Protein AF-A5UUM8-F1 (afdb_monomer_lite)

Secondary structure (DSSP, 8-state):
--------PPPPP-----PPPPPPPPPPPPPPP--PPP---TTHHHHHHHHHHHHHHHHHHHHHHHHHHHHHHHHHHHHHTT-S--PPPP-GGGGGGGHHHHHHHHHHHHH----TTS-HHHHHHHHHHHHHHHHHHHHHHHHHHHSHHHHTSHHHHHHHHHSS-HHHHHHHHHHHHHHHHHHHHHHHH-

Foldseek 3Di:
DDDDDDDDDDDDDDDDDDDDDDDDDDDDDDDDPPPDDPPPPPVLQVLLVVLLVVLVVLLLLLLLQLQLLVQVVVQVVCVVVVHPDHDDRDDDPVSVVSVVVSVVLVVVLVPLDQPPVDDPVSNVVSVVVNCVSLVSSLNSSLSSLPDPVLCPDPVSVVCVVPPVHSSSSSVCSSPSSVCSNVSSVVSNVD

pLDDT: mean 76.12, std 13.18, range [40.53, 95.25]

Structure (mmCIF, N/CA/C/O backbone):
data_AF-A5UUM8-F1
#
_entry.id   AF-A5UUM8-F1
#
loop_
_atom_site.group_PDB
_atom_site.id
_atom_site.type_symbol
_atom_site.label_atom_id
_atom_site.label_alt_id
_atom_site.label_comp_id
_atom_site.label_asym_id
_atom_site.label_entity_id
_atom_site.label_seq_id
_atom_site.pdbx_PDB_ins_code
_atom_site.Cartn_x
_atom_site.Cartn_y
_atom_site.Cartn_z
_atom_site.occupancy
_atom_site.B_iso_or_equiv
_atom_site.auth_seq_id
_atom_site.auth_comp_id
_atom_site.auth_asym_id
_atom_site.auth_atom_id
_atom_site.pdbx_PDB_model_num
ATOM 1 N N . MET A 1 1 ? 15.082 24.965 113.127 1.00 40.53 1 MET A N 1
ATOM 2 C CA . MET A 1 1 ? 15.382 25.008 111.679 1.00 40.53 1 MET A CA 1
ATOM 3 C C . MET A 1 1 ? 14.219 24.383 110.930 1.00 40.53 1 MET A C 1
ATOM 5 O O . MET A 1 1 ? 13.704 23.367 111.373 1.00 40.53 1 MET A O 1
ATOM 9 N N . ALA A 1 2 ? 13.748 25.069 109.892 1.00 43.56 2 ALA A N 1
ATOM 10 C CA . ALA A 1 2 ? 12.505 24.805 109.174 1.00 43.56 2 ALA A CA 1
ATOM 11 C C . ALA A 1 2 ? 12.516 23.491 108.384 1.00 43.56 2 ALA A C 1
ATOM 13 O O . ALA A 1 2 ? 13.532 23.210 107.766 1.00 43.56 2 ALA A O 1
ATOM 14 N N . VAL A 1 3 ? 11.360 22.821 108.259 1.00 44.94 3 VAL A N 1
ATOM 15 C CA . VAL A 1 3 ? 10.896 22.287 106.964 1.00 44.94 3 VAL A CA 1
ATOM 16 C C . VAL A 1 3 ? 9.367 22.351 106.893 1.00 44.94 3 VAL A C 1
ATOM 18 O O . VAL A 1 3 ? 8.644 21.731 107.664 1.00 44.94 3 VAL A O 1
ATOM 21 N N . ARG A 1 4 ? 8.905 23.134 105.921 1.00 49.00 4 ARG A N 1
ATOM 22 C CA . ARG A 1 4 ? 7.538 23.279 105.420 1.00 49.00 4 ARG A CA 1
ATOM 23 C C . ARG A 1 4 ? 7.297 22.150 104.408 1.00 49.00 4 ARG A C 1
ATOM 25 O O . ARG A 1 4 ? 8.060 22.062 103.448 1.00 49.00 4 ARG A O 1
ATOM 32 N N . SER A 1 5 ? 6.262 21.325 104.564 1.00 54.91 5 SER A N 1
ATOM 33 C CA . SER A 1 5 ? 5.820 20.393 103.513 1.00 54.91 5 SER A CA 1
ATOM 34 C C . SER A 1 5 ? 4.383 20.693 103.074 1.00 54.91 5 SER A C 1
ATOM 36 O O . SER A 1 5 ? 3.537 21.133 103.845 1.00 54.91 5 SER A O 1
ATOM 38 N N . LYS A 1 6 ? 4.199 20.594 101.757 1.00 52.28 6 LYS A N 1
ATOM 39 C CA . LYS A 1 6 ? 3.184 21.224 100.905 1.00 52.28 6 LYS A CA 1
ATOM 40 C C . LYS A 1 6 ? 1.773 20.651 101.083 1.00 52.28 6 LYS A C 1
ATOM 42 O O . LYS A 1 6 ? 1.609 19.460 101.322 1.00 52.28 6 LYS A O 1
ATOM 47 N N . SER A 1 7 ? 0.767 21.496 100.834 1.00 48.41 7 SER A N 1
ATOM 48 C CA . SER A 1 7 ? -0.627 21.082 100.654 1.00 48.41 7 SER A CA 1
ATOM 49 C C . SER A 1 7 ? -0.779 20.227 99.394 1.00 48.41 7 SER A C 1
ATOM 51 O O . SER A 1 7 ? -0.313 20.608 98.317 1.00 48.41 7 SER A O 1
ATOM 53 N N . LEU A 1 8 ? -1.471 19.099 99.521 1.00 56.91 8 LEU A N 1
ATOM 54 C CA . LEU A 1 8 ? -1.913 18.275 98.400 1.00 56.91 8 LEU A CA 1
ATOM 55 C C . LEU A 1 8 ? -3.047 19.004 97.667 1.00 56.91 8 LEU A C 1
ATOM 57 O O . LEU A 1 8 ? -4.103 19.261 98.241 1.00 56.91 8 LEU A O 1
ATOM 61 N N . GLY A 1 9 ? -2.794 19.383 96.414 1.00 50.50 9 GLY A N 1
ATOM 62 C CA . GLY A 1 9 ? -3.811 19.912 95.507 1.00 50.50 9 GLY A CA 1
ATOM 63 C C . GLY A 1 9 ? -4.834 18.841 95.097 1.00 50.50 9 GLY A C 1
ATOM 64 O O . GLY A 1 9 ? -4.588 17.646 95.288 1.00 50.50 9 GLY A O 1
ATOM 65 N N . PRO A 1 10 ? -5.986 19.249 94.540 1.00 57.97 10 PRO A N 1
ATOM 66 C CA . PRO A 1 10 ? -7.080 18.342 94.223 1.00 57.97 10 PRO A CA 1
ATOM 67 C C . PRO A 1 10 ? -6.749 17.398 93.058 1.00 57.97 10 PRO A C 1
ATOM 69 O O . PRO A 1 10 ? -6.062 17.746 92.098 1.00 57.97 10 PRO A O 1
ATOM 72 N N . THR A 1 11 ? -7.267 16.179 93.178 1.00 59.09 11 THR A N 1
ATOM 73 C CA . THR A 1 11 ? -7.130 15.041 92.265 1.00 59.09 11 THR A CA 1
ATOM 74 C C . THR A 1 11 ? -7.690 15.356 90.866 1.00 59.09 11 THR A C 1
ATOM 76 O O . THR A 1 11 ? -8.770 15.942 90.774 1.00 59.09 11 THR A O 1
ATOM 79 N N . PRO A 1 12 ? -7.034 14.951 89.761 1.00 56.34 12 PRO A N 1
ATOM 80 C CA . PRO A 1 12 ? -7.559 15.200 88.420 1.00 56.34 12 PRO A CA 1
ATOM 81 C C . PRO A 1 12 ? -8.797 14.338 88.121 1.00 56.34 12 PRO A C 1
ATOM 83 O O . PRO A 1 12 ? -8.792 13.118 88.300 1.00 56.34 12 PRO A O 1
ATOM 86 N N . GLN A 1 13 ? -9.857 14.991 87.632 1.00 54.00 13 GLN A N 1
ATOM 87 C CA . GLN A 1 13 ? -11.081 14.362 87.131 1.00 54.00 13 GLN A CA 1
ATOM 88 C C . GLN A 1 13 ? -10.772 13.407 85.970 1.00 54.00 13 GLN A C 1
ATOM 90 O O . GLN A 1 13 ? -10.194 13.776 84.949 1.00 54.00 13 GLN A O 1
ATOM 95 N N . ARG A 1 14 ? -11.203 12.157 86.134 1.00 50.12 14 ARG A N 1
ATOM 96 C CA . ARG A 1 14 ? -11.124 11.085 85.141 1.00 50.12 14 ARG A CA 1
ATOM 97 C C . ARG A 1 14 ? -12.082 11.413 83.989 1.00 50.12 14 ARG A C 1
ATOM 99 O O . ARG A 1 14 ? -13.294 11.396 84.186 1.00 50.12 14 ARG A O 1
ATOM 106 N N . SER A 1 15 ? -11.556 11.716 82.802 1.00 53.41 15 SER A N 1
ATOM 107 C CA . SER A 1 15 ? -12.382 11.952 81.616 1.00 53.41 15 SER A CA 1
ATOM 108 C C . SER A 1 15 ? -13.134 10.673 81.234 1.00 53.41 15 SER A C 1
ATOM 110 O O . SER A 1 15 ? -12.558 9.604 81.009 1.00 53.41 15 SER A O 1
ATOM 112 N N . THR A 1 16 ? -14.459 10.760 81.203 1.00 57.53 16 THR A N 1
ATOM 113 C CA . THR A 1 16 ? -15.339 9.701 80.718 1.00 57.53 16 THR A CA 1
ATOM 114 C C . THR A 1 16 ? -15.134 9.551 79.214 1.00 57.53 16 THR A C 1
ATOM 116 O O . THR A 1 16 ? -15.489 10.410 78.411 1.00 57.53 16 THR A O 1
ATOM 119 N N . ARG A 1 17 ? -14.506 8.439 78.825 1.00 55.94 17 ARG A N 1
ATOM 120 C CA . ARG A 1 17 ? -14.253 8.050 77.435 1.00 55.94 17 ARG A CA 1
ATOM 121 C C . ARG A 1 17 ? -15.595 7.880 76.710 1.00 55.94 17 ARG A C 1
ATOM 123 O O . ARG A 1 17 ? -16.288 6.883 76.901 1.00 55.94 17 ARG A O 1
ATOM 130 N N . GLN A 1 18 ? -15.963 8.870 75.901 1.00 59.31 18 GLN A N 1
ATOM 131 C CA . GLN A 1 18 ? -17.170 8.875 75.075 1.00 59.31 18 GLN A CA 1
ATOM 132 C C . GLN A 1 18 ? -17.119 7.688 74.094 1.00 59.31 18 GLN A C 1
ATOM 134 O O . GLN A 1 18 ? -16.220 7.581 73.256 1.00 59.31 18 GLN A O 1
ATOM 139 N N . ARG A 1 19 ? -18.049 6.740 74.242 1.00 58.94 19 ARG A N 1
ATOM 140 C CA . ARG A 1 19 ? -18.141 5.528 73.417 1.00 58.94 19 ARG A CA 1
ATOM 141 C C . ARG A 1 19 ? -18.702 5.925 72.045 1.00 58.94 19 ARG A C 1
ATOM 143 O O . ARG A 1 19 ? -19.819 6.427 71.973 1.00 58.94 19 ARG A O 1
ATOM 150 N N . LYS A 1 20 ? -17.926 5.741 70.968 1.00 60.47 20 LYS A N 1
ATOM 151 C CA . LYS A 1 20 ? -18.390 5.989 69.588 1.00 60.47 20 LYS A CA 1
ATOM 152 C C . LYS A 1 20 ? -19.648 5.149 69.292 1.00 60.47 20 LYS A C 1
ATOM 154 O O . LYS A 1 20 ? -19.658 3.971 69.658 1.00 60.47 20 LYS A O 1
ATOM 159 N N . PRO A 1 21 ? -20.677 5.710 68.631 1.00 63.47 21 PRO A N 1
ATOM 160 C CA . PRO A 1 21 ? -21.858 4.953 68.230 1.00 63.47 21 PRO A CA 1
ATOM 161 C C . PRO A 1 21 ? -21.500 3.883 67.189 1.00 63.47 21 PRO A C 1
ATOM 163 O O . PRO A 1 21 ? -20.652 4.098 66.321 1.00 63.47 21 PRO A O 1
ATOM 166 N N . ALA A 1 22 ? -22.132 2.714 67.310 1.00 68.69 22 ALA A N 1
ATOM 167 C CA . ALA A 1 22 ? -21.932 1.581 66.415 1.00 68.69 22 ALA A CA 1
ATOM 168 C C . ALA A 1 22 ? -22.475 1.889 65.009 1.00 68.69 22 ALA A C 1
ATOM 170 O O . ALA A 1 22 ? -23.582 2.405 64.858 1.00 68.69 22 ALA A O 1
ATOM 171 N N . VAL A 1 23 ? -21.687 1.562 63.983 1.00 73.06 23 VAL A N 1
ATOM 172 C CA . VAL A 1 23 ? -22.069 1.704 62.571 1.00 73.06 23 VAL A CA 1
ATOM 173 C C . VAL A 1 23 ? -23.123 0.637 62.233 1.00 73.06 23 VAL A C 1
ATOM 175 O O . VAL A 1 23 ? -22.905 -0.530 62.564 1.00 73.06 23 VAL A O 1
ATOM 178 N N . PRO A 1 24 ? -24.253 0.988 61.589 1.00 73.31 24 PRO A N 1
ATOM 179 C CA . PRO A 1 24 ? -25.275 0.013 61.224 1.00 73.31 24 PRO A CA 1
ATOM 180 C C . PRO A 1 24 ? -24.765 -0.984 60.163 1.00 73.31 24 PRO A C 1
ATOM 182 O O . PRO A 1 24 ? -23.929 -0.622 59.328 1.00 73.31 24 PRO A O 1
ATOM 185 N N . PRO A 1 25 ? -25.266 -2.233 60.160 1.00 73.19 25 PRO A N 1
ATOM 186 C CA . PRO A 1 25 ? -24.849 -3.252 59.201 1.00 73.19 25 PRO A CA 1
ATOM 187 C C . PRO A 1 25 ? -25.227 -2.849 57.767 1.00 73.19 25 PRO A C 1
ATOM 189 O O . PRO A 1 25 ? -26.375 -2.500 57.483 1.00 73.19 25 PRO A O 1
ATOM 192 N N . ARG A 1 26 ? -24.249 -2.899 56.848 1.00 69.19 26 ARG A N 1
ATOM 193 C CA . ARG A 1 26 ? -24.472 -2.687 55.409 1.00 69.19 26 ARG A CA 1
ATOM 194 C C . ARG A 1 26 ? -25.393 -3.789 54.884 1.00 69.19 26 ARG A C 1
ATOM 196 O O . ARG A 1 26 ? -25.073 -4.968 55.009 1.00 69.19 26 ARG A O 1
ATOM 203 N N . ARG A 1 27 ? -26.530 -3.404 54.299 1.00 70.81 27 ARG A N 1
ATOM 204 C CA . ARG A 1 27 ? -27.426 -4.340 53.606 1.00 70.81 27 ARG A CA 1
ATOM 205 C C . ARG A 1 27 ? -26.679 -4.991 52.428 1.00 70.81 27 ARG A C 1
ATOM 207 O O . ARG A 1 27 ? -25.884 -4.296 51.790 1.00 70.81 27 ARG A O 1
ATOM 214 N N . PRO A 1 28 ? -26.920 -6.280 52.125 1.00 71.62 28 PRO A N 1
ATOM 215 C CA . PRO A 1 28 ? -26.373 -6.917 50.932 1.00 71.62 28 PRO A CA 1
ATOM 216 C C . PRO A 1 28 ? -26.806 -6.142 49.686 1.00 71.62 28 PRO A C 1
ATOM 218 O O . PRO A 1 28 ? -27.988 -5.830 49.531 1.00 71.62 28 PRO A O 1
ATOM 221 N N . PHE A 1 29 ? -25.847 -5.802 48.826 1.00 65.12 29 PHE A N 1
ATOM 222 C CA . PHE A 1 29 ? -26.128 -5.221 47.518 1.00 65.12 29 PHE A CA 1
ATOM 223 C C . PHE A 1 29 ? -27.016 -6.192 46.734 1.00 65.12 29 PHE A C 1
ATOM 225 O O . PHE A 1 29 ? -26.662 -7.359 46.573 1.00 65.12 29 PHE A O 1
ATOM 232 N N . ALA A 1 30 ? -28.174 -5.720 46.271 1.00 74.38 30 ALA A N 1
ATOM 233 C CA . ALA A 1 30 ? -28.974 -6.473 45.316 1.00 74.38 30 ALA A CA 1
ATOM 234 C C . ALA A 1 30 ? -28.143 -6.685 44.032 1.00 74.38 30 ALA A C 1
ATOM 236 O O . ALA A 1 30 ? -27.464 -5.743 43.609 1.00 74.38 30 ALA A O 1
ATOM 237 N N . PRO A 1 31 ? -28.162 -7.882 43.415 1.00 72.56 31 PRO A N 1
ATOM 238 C CA . PRO A 1 31 ? -27.522 -8.097 42.123 1.00 72.56 31 PRO A CA 1
ATOM 239 C C . PRO A 1 31 ? -28.106 -7.119 41.104 1.00 72.56 31 PRO A C 1
ATOM 241 O O . PRO A 1 31 ? -29.327 -7.003 40.990 1.00 72.56 31 PRO A O 1
ATOM 244 N N . TYR A 1 32 ? -27.248 -6.396 40.384 1.00 70.00 32 TYR A N 1
ATOM 245 C CA . TYR A 1 32 ? -27.706 -5.565 39.275 1.00 70.00 32 TYR A CA 1
ATOM 246 C C . TYR A 1 32 ? -28.419 -6.453 38.243 1.00 70.00 32 TYR A C 1
ATOM 248 O O . TYR A 1 32 ? -27.938 -7.560 37.979 1.00 70.00 32 TYR A O 1
ATOM 256 N N . PRO A 1 33 ? -29.546 -6.005 37.662 1.00 71.19 33 PRO A N 1
ATOM 257 C CA . PRO A 1 33 ? -30.172 -6.731 36.568 1.00 71.19 33 PRO A CA 1
ATOM 258 C C . PRO A 1 33 ? -29.155 -6.879 35.435 1.00 71.19 33 PRO A C 1
ATOM 260 O O . PRO A 1 33 ? -28.518 -5.904 35.033 1.00 71.19 33 PRO A O 1
ATOM 263 N N . ILE A 1 34 ? -28.981 -8.109 34.953 1.00 69.88 34 ILE A N 1
ATOM 264 C CA . ILE A 1 34 ? -28.191 -8.398 33.759 1.00 69.88 34 ILE A CA 1
ATOM 265 C C . ILE A 1 34 ? -28.936 -7.729 32.605 1.00 69.88 34 ILE A C 1
ATOM 267 O O . ILE A 1 34 ? -29.977 -8.211 32.167 1.00 69.88 34 ILE A O 1
ATOM 271 N N . VAL A 1 35 ? -28.453 -6.566 32.175 1.00 69.56 35 VAL A N 1
ATOM 272 C CA . VAL A 1 35 ? -28.938 -5.922 30.958 1.00 69.56 35 VAL A CA 1
ATOM 273 C C . VAL A 1 35 ? -28.350 -6.726 29.808 1.00 69.56 35 VAL A C 1
ATOM 275 O O . VAL A 1 35 ? -27.157 -6.620 29.525 1.00 69.56 35 VAL A O 1
ATOM 278 N N . GLU A 1 36 ? -29.164 -7.582 29.193 1.00 61.06 36 GLU A N 1
ATOM 279 C CA . GLU A 1 36 ? -28.800 -8.214 27.927 1.00 61.06 36 GLU A CA 1
ATOM 280 C C . GLU A 1 36 ? -28.458 -7.102 26.923 1.00 61.06 36 GLU A C 1
ATOM 282 O O . GLU A 1 36 ? -29.231 -6.145 26.784 1.00 61.06 36 GLU A O 1
ATOM 287 N N . PRO A 1 37 ? -27.287 -7.157 26.261 1.00 63.75 37 PRO A N 1
ATOM 288 C CA . PRO A 1 37 ? -26.956 -6.169 25.251 1.00 63.75 37 PRO A CA 1
ATOM 289 C C . PRO A 1 37 ? -28.041 -6.195 24.165 1.00 63.75 37 PRO A C 1
ATOM 291 O O . PRO A 1 37 ? -28.495 -7.280 23.789 1.00 63.75 37 PRO A O 1
ATOM 294 N N . PRO A 1 38 ? -28.485 -5.026 23.665 1.00 61.56 38 PRO A N 1
ATOM 295 C CA . PRO A 1 38 ? -29.517 -4.973 22.640 1.00 61.56 38 PRO A CA 1
ATOM 296 C C . PRO A 1 38 ? -29.085 -5.837 21.454 1.00 61.56 38 PRO A C 1
ATOM 298 O O . PRO A 1 38 ? -27.960 -5.695 20.969 1.00 61.56 38 PRO A O 1
ATOM 301 N N . ALA A 1 39 ? -29.970 -6.738 21.016 1.00 58.78 39 ALA A N 1
ATOM 302 C CA . ALA A 1 39 ? -29.752 -7.586 19.851 1.00 58.78 39 ALA A CA 1
ATOM 303 C C . ALA A 1 39 ? -29.314 -6.703 18.672 1.00 58.78 39 ALA A C 1
ATOM 305 O O . ALA A 1 39 ? -30.085 -5.877 18.176 1.00 58.78 39 ALA A O 1
ATOM 306 N N . ARG A 1 40 ? -28.037 -6.822 18.289 1.00 58.88 40 ARG A N 1
ATOM 307 C CA . ARG A 1 40 ? -27.406 -5.983 17.269 1.00 58.88 40 ARG A CA 1
ATOM 308 C C . ARG A 1 40 ? -28.133 -6.207 15.944 1.00 58.88 40 ARG A C 1
ATOM 310 O O . ARG A 1 40 ? -28.294 -7.335 15.487 1.00 58.88 40 ARG A O 1
ATOM 317 N N . SER A 1 41 ? -28.619 -5.119 15.351 1.00 54.56 41 SER A N 1
ATOM 318 C CA . SER A 1 41 ? -29.351 -5.115 14.083 1.00 54.56 41 SER A CA 1
ATOM 319 C C . SER A 1 41 ? -28.568 -5.859 12.994 1.00 54.56 41 SER A C 1
ATOM 321 O O . SER A 1 41 ? -27.416 -5.513 12.733 1.00 54.56 41 SER A O 1
ATOM 323 N N . GLY A 1 42 ? -29.200 -6.833 12.329 1.00 61.28 42 GLY A N 1
ATOM 324 C CA . GLY A 1 42 ? -28.599 -7.777 11.365 1.00 61.28 42 GLY A CA 1
ATOM 325 C C . GLY A 1 42 ? -28.028 -7.198 10.057 1.00 61.28 42 GLY A C 1
ATOM 326 O O . GLY A 1 42 ? -27.913 -7.919 9.072 1.00 61.28 42 GLY A O 1
ATOM 327 N N . ILE A 1 43 ? -27.675 -5.912 10.029 1.00 64.69 43 ILE A N 1
ATOM 328 C CA . ILE A 1 43 ? -27.041 -5.218 8.896 1.00 64.69 43 ILE A CA 1
ATOM 329 C C . ILE A 1 43 ? -25.502 -5.276 8.995 1.00 64.69 43 ILE A C 1
ATOM 331 O O . ILE A 1 43 ? -24.821 -5.127 7.981 1.00 64.69 43 ILE A O 1
ATOM 335 N N . GLY A 1 44 ? -24.945 -5.554 10.183 1.00 79.44 44 GLY A N 1
ATOM 336 C CA 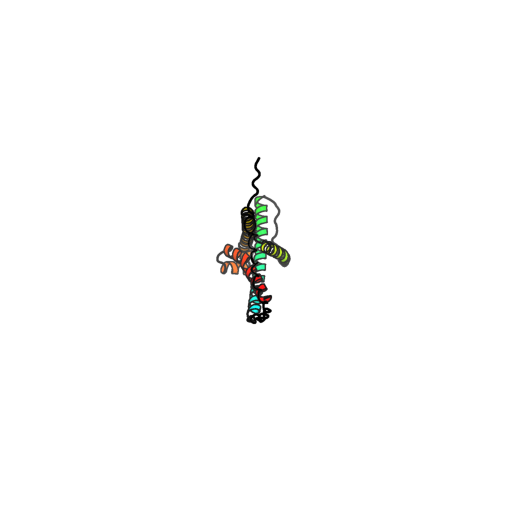. GLY A 1 44 ? -23.493 -5.593 10.412 1.00 79.44 44 GLY A CA 1
ATOM 337 C C . GLY A 1 44 ? -22.766 -6.614 9.534 1.00 79.44 44 GLY A C 1
ATOM 338 O O . GLY A 1 44 ? -21.853 -6.249 8.801 1.00 79.44 44 GLY A O 1
ATOM 339 N N . ALA A 1 45 ? -23.231 -7.867 9.514 1.00 84.44 45 ALA A N 1
ATOM 340 C CA . ALA A 1 45 ? -22.556 -8.928 8.766 1.00 84.44 45 ALA A CA 1
ATOM 341 C C . ALA A 1 45 ? -22.577 -8.732 7.231 1.00 84.44 45 ALA A C 1
ATOM 343 O O . ALA A 1 45 ? -21.519 -8.861 6.612 1.00 84.44 45 ALA A O 1
ATOM 344 N N . PRO A 1 46 ? -23.706 -8.365 6.582 1.00 90.25 46 PRO A N 1
ATOM 345 C CA . PRO A 1 46 ? -23.706 -8.040 5.153 1.00 90.25 46 PRO A CA 1
ATOM 346 C C . PRO A 1 46 ? -22.798 -6.856 4.801 1.00 90.25 46 PRO A C 1
ATOM 348 O O . PRO A 1 46 ? -22.065 -6.920 3.814 1.00 90.25 46 PRO A O 1
ATOM 351 N N . ALA A 1 47 ? -22.815 -5.790 5.609 1.00 89.81 47 ALA A N 1
ATOM 352 C CA . ALA A 1 47 ? -21.941 -4.638 5.404 1.00 89.81 47 ALA A CA 1
ATOM 353 C C . ALA A 1 47 ? -20.464 -5.026 5.568 1.00 89.81 47 ALA A C 1
ATOM 355 O O . ALA A 1 47 ? -19.644 -4.681 4.718 1.00 89.81 47 ALA A O 1
ATOM 356 N N . GLY A 1 48 ? -20.135 -5.805 6.602 1.00 91.25 48 GLY A N 1
ATOM 357 C CA . GLY A 1 48 ? -18.777 -6.274 6.852 1.00 91.25 48 GLY A CA 1
ATOM 358 C C . GLY A 1 48 ? -18.240 -7.166 5.735 1.00 91.25 48 GLY A C 1
ATOM 359 O O . GLY A 1 48 ? -17.114 -6.971 5.273 1.00 91.25 48 GLY A O 1
ATOM 360 N N . LEU A 1 49 ? -19.074 -8.071 5.213 1.00 92.94 49 LEU A N 1
ATOM 361 C CA . LEU A 1 49 ? -18.726 -8.897 4.058 1.00 92.94 49 LEU A CA 1
ATOM 362 C C . LEU A 1 49 ? -18.438 -8.039 2.820 1.00 92.94 49 LEU A C 1
ATOM 364 O O . LEU A 1 49 ? -17.432 -8.259 2.151 1.00 92.94 49 LEU A O 1
ATOM 368 N N . MET A 1 50 ? -19.281 -7.043 2.533 1.00 93.38 50 MET A N 1
ATOM 369 C CA . MET A 1 50 ? -19.058 -6.130 1.407 1.00 93.38 50 MET A CA 1
ATOM 370 C C . MET A 1 50 ? -17.757 -5.347 1.571 1.00 93.38 50 MET A C 1
ATOM 372 O O . MET A 1 50 ? -16.974 -5.261 0.629 1.00 93.38 50 MET A O 1
ATOM 376 N N . MET A 1 51 ? -17.475 -4.833 2.769 1.00 94.50 51 MET A N 1
ATOM 377 C CA . MET A 1 51 ? -16.223 -4.125 3.035 1.00 94.50 51 MET A CA 1
ATOM 378 C C . MET A 1 51 ? -14.999 -5.013 2.776 1.00 94.50 51 MET A C 1
ATOM 380 O O . MET A 1 51 ? -14.074 -4.568 2.105 1.00 94.50 51 MET A O 1
ATOM 384 N N . ILE A 1 52 ? -15.007 -6.280 3.200 1.00 92.00 52 ILE A N 1
ATOM 385 C CA . ILE A 1 52 ? -13.914 -7.220 2.893 1.00 92.00 52 ILE A CA 1
ATOM 386 C C . ILE A 1 52 ? -13.833 -7.519 1.389 1.00 92.00 52 ILE A C 1
ATOM 388 O O . ILE A 1 52 ? -12.736 -7.521 0.828 1.00 92.00 52 ILE A O 1
ATOM 392 N N . LEU A 1 53 ? -14.974 -7.736 0.726 1.00 93.31 53 LEU A N 1
ATOM 393 C CA . LEU A 1 53 ? -15.038 -8.033 -0.709 1.00 93.31 53 LEU A CA 1
ATOM 394 C C . LEU A 1 53 ? -14.488 -6.898 -1.580 1.00 93.31 53 LEU A C 1
ATOM 396 O O . LEU A 1 53 ? -13.898 -7.182 -2.617 1.00 93.31 53 LEU A O 1
ATOM 400 N N . PHE A 1 54 ? -14.644 -5.636 -1.171 1.00 91.62 54 PHE A N 1
ATOM 401 C CA . PHE A 1 54 ? -14.028 -4.493 -1.855 1.00 91.62 54 PHE A CA 1
ATOM 402 C C . PHE A 1 54 ? -12.604 -4.205 -1.364 1.00 91.62 54 PHE A C 1
ATOM 404 O O . PHE A 1 54 ? -11.741 -3.831 -2.158 1.00 91.62 54 PHE A O 1
ATOM 411 N N . GLY A 1 55 ? -12.337 -4.404 -0.074 1.00 90.25 55 GLY A N 1
ATOM 412 C CA . GLY A 1 55 ? -11.042 -4.140 0.543 1.00 90.25 55 GLY A CA 1
ATOM 413 C C . GLY A 1 55 ? -9.940 -5.064 0.030 1.00 90.25 55 GLY A C 1
ATOM 414 O O . GLY A 1 55 ? -8.879 -4.580 -0.344 1.00 90.25 55 GLY A O 1
ATOM 415 N N . LEU A 1 56 ? -10.187 -6.375 -0.062 1.00 88.19 56 LEU A N 1
ATOM 416 C CA . LEU A 1 56 ? -9.167 -7.345 -0.485 1.00 88.19 56 LEU A CA 1
ATOM 417 C C . LEU A 1 56 ? -8.651 -7.119 -1.921 1.00 88.19 56 LEU A C 1
ATOM 419 O O . LEU A 1 56 ? -7.432 -7.099 -2.101 1.00 88.19 56 LEU A O 1
ATOM 423 N N . PRO A 1 57 ? -9.503 -6.912 -2.947 1.00 87.50 57 PRO A N 1
ATOM 424 C CA . PRO A 1 57 ? -9.025 -6.593 -4.291 1.00 87.50 57 PRO A CA 1
ATOM 425 C C . PRO A 1 57 ? -8.239 -5.283 -4.349 1.00 87.50 57 PRO A C 1
ATOM 427 O O . PRO A 1 57 ? -7.211 -5.227 -5.020 1.00 87.50 57 PRO A O 1
ATOM 430 N N . LEU A 1 58 ? -8.691 -4.242 -3.637 1.00 87.94 58 LEU A N 1
ATOM 431 C CA . LEU A 1 58 ? -7.975 -2.967 -3.583 1.00 87.94 58 LEU A CA 1
ATOM 432 C C . LEU A 1 58 ? -6.623 -3.112 -2.872 1.00 87.94 58 LEU A C 1
ATOM 434 O O . LEU A 1 58 ? -5.637 -2.544 -3.329 1.00 87.94 58 LEU A O 1
ATOM 438 N N . TRP A 1 59 ? -6.551 -3.916 -1.811 1.00 88.31 59 TRP A N 1
ATOM 439 C CA . TRP A 1 59 ? -5.307 -4.214 -1.103 1.00 88.31 59 TRP A CA 1
ATOM 440 C C . TRP A 1 59 ? -4.319 -4.949 -2.012 1.00 88.31 59 TRP A C 1
ATOM 442 O O . TRP A 1 59 ? -3.167 -4.544 -2.138 1.00 88.31 59 TRP A O 1
ATOM 452 N N . ALA A 1 60 ? -4.784 -5.983 -2.721 1.00 83.38 60 ALA A N 1
ATOM 453 C CA . ALA A 1 60 ? -3.952 -6.730 -3.663 1.00 83.38 60 ALA A CA 1
ATOM 454 C C . ALA A 1 60 ? -3.452 -5.841 -4.813 1.00 83.38 60 ALA A C 1
ATOM 456 O O . ALA A 1 60 ? -2.317 -5.985 -5.273 1.00 83.38 60 ALA A O 1
ATOM 457 N N . LEU A 1 61 ? -4.290 -4.906 -5.267 1.00 83.69 61 LEU A N 1
ATOM 458 C CA . LEU A 1 61 ? -3.929 -3.930 -6.287 1.00 83.69 61 LEU A CA 1
ATOM 459 C C . LEU A 1 61 ? -2.874 -2.937 -5.781 1.00 83.69 61 LEU A C 1
ATOM 461 O O . LEU A 1 61 ? -1.897 -2.697 -6.489 1.00 83.69 61 LEU A O 1
ATOM 465 N N . GLY A 1 62 ? -3.045 -2.414 -4.563 1.00 85.81 62 GLY A N 1
ATOM 466 C CA . GLY A 1 62 ? -2.054 -1.583 -3.878 1.00 85.81 62 GLY A CA 1
ATOM 467 C C . GLY A 1 62 ? -0.714 -2.302 -3.777 1.00 85.81 62 GLY A C 1
ATOM 468 O O . GLY A 1 62 ? 0.255 -1.855 -4.379 1.00 85.81 62 GLY A O 1
ATOM 469 N N . ALA A 1 63 ? -0.697 -3.492 -3.169 1.00 83.75 63 ALA A N 1
ATOM 470 C CA . ALA A 1 63 ? 0.506 -4.306 -2.992 1.00 83.75 63 ALA A CA 1
ATOM 471 C C . ALA A 1 63 ? 1.242 -4.598 -4.312 1.00 83.75 63 ALA A C 1
ATOM 473 O O . ALA A 1 63 ? 2.474 -4.553 -4.370 1.00 83.75 63 ALA A O 1
ATOM 474 N N . LYS A 1 64 ? 0.500 -4.868 -5.396 1.00 83.38 64 LYS A N 1
ATOM 475 C CA . LYS A 1 64 ? 1.084 -5.036 -6.731 1.00 83.38 64 LYS A CA 1
ATOM 476 C C . LYS A 1 64 ? 1.818 -3.766 -7.174 1.00 83.38 64 LYS A C 1
ATOM 478 O O . LYS A 1 64 ? 2.960 -3.851 -7.620 1.00 83.38 64 LYS A O 1
ATOM 483 N N . TYR A 1 65 ? 1.170 -2.606 -7.090 1.00 86.06 65 TYR A N 1
ATOM 484 C CA . TYR A 1 65 ? 1.773 -1.352 -7.538 1.00 86.06 65 TYR A CA 1
ATOM 485 C C . TYR A 1 65 ? 2.920 -0.891 -6.641 1.00 86.06 65 TYR A C 1
ATOM 487 O O . TYR A 1 65 ? 3.929 -0.437 -7.179 1.00 86.06 65 TYR A O 1
ATOM 495 N N . THR A 1 66 ? 2.820 -1.060 -5.319 1.00 87.31 66 THR A N 1
ATOM 496 C CA . THR A 1 66 ? 3.938 -0.845 -4.386 1.00 87.31 66 THR A CA 1
ATOM 497 C C . THR A 1 66 ? 5.164 -1.603 -4.878 1.00 87.31 66 THR A C 1
ATOM 499 O O . THR A 1 66 ? 6.241 -1.032 -5.048 1.00 87.31 66 THR A O 1
ATOM 502 N N . LEU A 1 67 ? 4.998 -2.887 -5.195 1.00 83.94 67 LEU A N 1
ATOM 503 C CA . LEU A 1 67 ? 6.114 -3.717 -5.606 1.00 83.94 67 LEU A CA 1
ATOM 504 C C . LEU A 1 67 ? 6.673 -3.347 -6.983 1.00 83.94 67 LEU A C 1
ATOM 506 O O . LEU A 1 67 ? 7.893 -3.272 -7.139 1.00 83.94 67 LEU A O 1
ATOM 510 N N . ASP A 1 68 ? 5.811 -3.092 -7.968 1.00 85.56 68 ASP A N 1
ATOM 511 C CA . ASP A 1 68 ? 6.255 -2.602 -9.278 1.00 85.56 68 ASP A CA 1
ATOM 512 C C . ASP A 1 68 ? 7.084 -1.318 -9.113 1.00 85.56 68 ASP A C 1
ATOM 514 O O . ASP A 1 68 ? 8.146 -1.166 -9.718 1.00 85.56 68 ASP A O 1
ATOM 518 N N . GLY A 1 69 ? 6.647 -0.421 -8.226 1.00 88.31 69 GLY A N 1
ATOM 519 C CA . GLY A 1 69 ? 7.374 0.789 -7.869 1.00 88.31 69 GLY A CA 1
ATOM 520 C C . GLY A 1 69 ? 8.709 0.544 -7.180 1.00 88.31 69 GLY A C 1
ATOM 521 O O . GLY A 1 69 ? 9.682 1.226 -7.496 1.00 88.31 69 GLY A O 1
ATOM 522 N N . VAL A 1 70 ? 8.797 -0.446 -6.287 1.00 88.19 70 VAL A N 1
ATOM 523 C CA . VAL A 1 70 ? 10.069 -0.875 -5.682 1.00 88.19 70 VAL A CA 1
ATOM 524 C C . VAL A 1 70 ? 11.034 -1.364 -6.761 1.00 88.19 70 VAL A C 1
ATOM 526 O O . VAL A 1 70 ? 12.193 -0.952 -6.775 1.00 88.19 70 VAL A O 1
ATOM 529 N N . VAL A 1 71 ? 10.571 -2.190 -7.704 1.00 88.50 71 VAL A N 1
ATOM 530 C CA . VAL A 1 71 ? 11.399 -2.676 -8.820 1.00 88.50 71 VAL A CA 1
ATOM 531 C C . VAL A 1 71 ? 11.878 -1.515 -9.694 1.00 88.50 71 VAL A C 1
ATOM 533 O O . VAL A 1 71 ? 13.053 -1.465 -10.064 1.00 88.50 71 VAL A O 1
ATOM 536 N N . ILE A 1 72 ? 11.000 -0.555 -9.996 1.00 89.88 72 ILE A N 1
ATOM 537 C CA . ILE A 1 72 ? 11.368 0.671 -10.715 1.00 89.88 72 ILE A CA 1
ATOM 538 C C . ILE A 1 72 ? 12.436 1.443 -9.933 1.00 89.88 72 ILE A C 1
ATOM 540 O O . ILE A 1 72 ? 13.469 1.781 -10.505 1.00 89.88 72 ILE A O 1
ATOM 544 N N . GLY A 1 73 ? 12.236 1.660 -8.632 1.00 89.00 73 GLY A N 1
ATOM 545 C CA . GLY A 1 73 ? 13.179 2.367 -7.767 1.00 89.00 73 GLY A CA 1
ATOM 546 C C . GLY A 1 73 ? 14.555 1.699 -7.702 1.00 89.00 73 GLY A C 1
ATOM 547 O O . GLY A 1 73 ? 15.572 2.376 -7.847 1.00 89.00 73 GLY A O 1
ATOM 548 N N . ILE A 1 74 ? 14.605 0.368 -7.571 1.00 89.44 74 ILE A N 1
ATOM 549 C CA . ILE A 1 74 ? 15.864 -0.393 -7.591 1.00 89.44 74 ILE A CA 1
ATOM 550 C C . ILE A 1 74 ? 16.567 -0.237 -8.941 1.00 89.44 74 ILE A C 1
ATOM 552 O O . ILE A 1 74 ? 17.770 0.002 -8.977 1.00 89.44 74 ILE A O 1
ATOM 556 N N . ASN A 1 75 ? 15.835 -0.331 -10.053 1.00 91.69 75 ASN A N 1
ATOM 557 C CA . ASN A 1 75 ? 16.417 -0.161 -11.384 1.00 91.69 75 ASN A CA 1
ATOM 558 C C . ASN A 1 75 ? 16.893 1.278 -11.637 1.00 91.69 75 ASN A C 1
ATOM 560 O O . ASN A 1 75 ? 17.919 1.467 -12.286 1.00 91.69 75 ASN A O 1
ATOM 564 N N . MET A 1 76 ? 16.195 2.288 -11.107 1.00 90.94 76 MET A N 1
ATOM 565 C CA . MET A 1 76 ? 16.648 3.682 -11.141 1.00 90.94 76 MET A CA 1
ATOM 566 C C . MET A 1 76 ? 17.949 3.861 -10.356 1.00 90.94 76 MET A C 1
ATOM 568 O O . MET A 1 76 ? 18.874 4.497 -10.853 1.00 90.94 76 MET A O 1
ATOM 572 N N . LEU A 1 77 ? 18.049 3.263 -9.164 1.00 91.12 77 LEU A N 1
ATOM 573 C CA . LEU A 1 77 ? 19.273 3.286 -8.364 1.00 91.12 77 LEU A CA 1
ATOM 574 C C . LEU A 1 77 ? 20.420 2.544 -9.063 1.00 91.12 77 LEU A C 1
ATOM 576 O O . LEU A 1 77 ? 21.533 3.055 -9.118 1.00 91.12 77 LEU A O 1
ATOM 580 N N . ALA 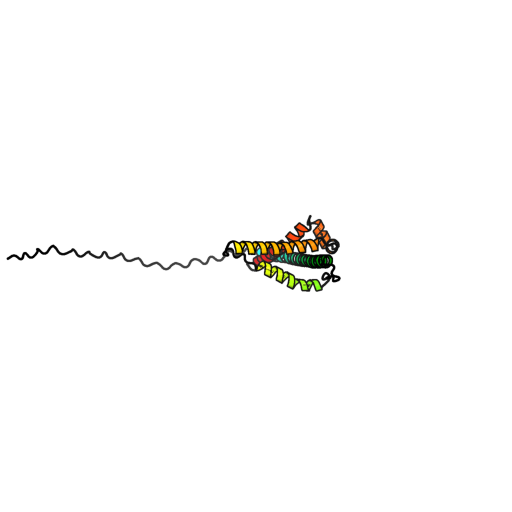A 1 78 ? 20.153 1.368 -9.633 1.00 91.69 78 ALA A N 1
ATOM 581 C CA . ALA A 1 78 ? 21.139 0.605 -10.390 1.00 91.69 78 ALA A CA 1
ATOM 582 C C . ALA A 1 78 ? 21.655 1.397 -11.599 1.00 91.69 78 ALA A C 1
ATOM 584 O O . ALA A 1 78 ? 22.859 1.441 -11.822 1.00 91.69 78 ALA A O 1
ATOM 585 N N . ALA A 1 79 ? 20.765 2.079 -12.326 1.00 91.44 79 ALA A N 1
ATOM 586 C CA . ALA A 1 79 ? 21.139 2.947 -13.438 1.00 91.44 79 ALA A CA 1
ATOM 587 C C . ALA A 1 79 ? 21.965 4.157 -12.979 1.00 91.44 79 ALA A C 1
ATOM 589 O O . ALA A 1 79 ? 22.958 4.487 -13.618 1.00 91.44 79 ALA A O 1
ATOM 590 N N . PHE A 1 80 ? 21.592 4.787 -11.861 1.00 93.75 80 PHE A N 1
ATOM 591 C CA . PHE A 1 80 ? 22.354 5.888 -11.265 1.00 93.75 80 PHE A CA 1
ATOM 592 C C . PHE A 1 80 ? 23.773 5.464 -10.853 1.00 93.75 80 PHE A C 1
ATOM 594 O O . PHE A 1 80 ? 24.707 6.249 -10.963 1.00 93.75 80 PHE A O 1
ATOM 601 N N . LEU A 1 81 ? 23.934 4.218 -10.405 1.00 95.25 81 LEU A N 1
ATOM 602 C CA . LEU A 1 81 ? 25.219 3.619 -10.036 1.00 95.25 81 LEU A CA 1
ATOM 603 C C . LEU A 1 81 ? 25.939 2.934 -11.213 1.00 95.25 81 LEU A C 1
ATOM 605 O O . LEU A 1 81 ? 26.946 2.266 -10.990 1.00 95.25 81 LEU A O 1
ATOM 609 N N . GLU A 1 82 ? 25.415 3.052 -12.438 1.00 94.50 82 GLU A N 1
ATOM 610 C CA . GLU A 1 82 ? 25.946 2.417 -13.656 1.00 94.50 82 GLU A CA 1
ATOM 611 C C . GLU A 1 82 ? 26.115 0.886 -13.549 1.00 94.50 82 GLU A C 1
ATOM 613 O O . GLU A 1 82 ? 26.972 0.273 -14.188 1.00 94.50 82 GLU A O 1
ATOM 618 N N . LEU A 1 83 ? 25.270 0.231 -12.749 1.00 92.19 83 LEU A N 1
ATOM 619 C CA . LEU A 1 83 ? 25.288 -1.218 -12.592 1.00 92.19 83 LEU A CA 1
ATOM 620 C C . LEU A 1 83 ? 24.623 -1.897 -13.804 1.00 92.19 83 LEU A C 1
ATOM 622 O O . LEU A 1 83 ? 23.516 -1.522 -14.196 1.00 92.19 83 LEU A O 1
ATOM 626 N N . PRO A 1 84 ? 25.226 -2.961 -14.370 1.00 88.19 84 PRO A N 1
ATOM 627 C CA . PRO A 1 84 ? 24.660 -3.673 -15.520 1.00 88.19 84 PRO A CA 1
ATOM 628 C C . PRO A 1 84 ? 23.464 -4.570 -15.154 1.00 88.19 84 PRO A C 1
ATOM 630 O O . PRO A 1 84 ? 22.810 -5.127 -16.036 1.00 88.19 84 PRO A O 1
ATOM 633 N N . ALA A 1 85 ? 23.181 -4.745 -13.861 1.00 84.62 85 ALA A N 1
ATOM 634 C CA . ALA A 1 85 ? 22.095 -5.585 -13.379 1.00 84.62 85 ALA A CA 1
ATOM 635 C C . ALA A 1 85 ? 20.737 -4.880 -13.514 1.00 84.62 85 ALA A C 1
ATOM 637 O O . ALA A 1 85 ? 20.593 -3.707 -13.178 1.00 84.62 85 ALA A O 1
ATOM 638 N N . ARG A 1 86 ? 19.719 -5.628 -13.954 1.00 84.19 86 ARG A N 1
ATOM 639 C CA . ARG A 1 86 ? 18.318 -5.191 -13.940 1.00 84.19 86 ARG A CA 1
ATOM 640 C C . ARG A 1 86 ? 17.479 -6.178 -13.155 1.00 84.19 86 ARG A C 1
ATOM 642 O O . ARG A 1 86 ? 17.587 -7.386 -13.357 1.00 84.19 86 ARG A O 1
ATOM 649 N N . VAL A 1 87 ? 16.623 -5.651 -12.293 1.00 85.00 87 VAL A N 1
ATOM 650 C CA . VAL A 1 87 ? 15.629 -6.437 -11.571 1.00 85.00 87 VAL A CA 1
ATOM 651 C C . VAL A 1 87 ? 14.373 -6.518 -12.439 1.00 85.00 87 VAL A C 1
ATOM 653 O O . VAL A 1 87 ? 13.791 -5.475 -12.754 1.00 85.00 87 VAL A O 1
ATOM 656 N N . PRO A 1 88 ? 13.953 -7.717 -12.876 1.00 83.00 88 PRO A N 1
ATOM 657 C CA . PRO A 1 88 ? 12.701 -7.870 -13.599 1.00 83.00 88 PRO A CA 1
ATOM 658 C C . PRO A 1 88 ? 11.516 -7.660 -12.652 1.00 83.00 88 PRO A C 1
ATOM 660 O O . PRO A 1 88 ? 11.550 -8.086 -11.497 1.00 83.00 88 PRO A O 1
ATOM 663 N N . ALA A 1 89 ? 10.447 -7.039 -13.151 1.00 75.88 89 ALA A N 1
ATOM 664 C CA . ALA A 1 89 ? 9.186 -7.009 -12.422 1.00 75.88 89 ALA A CA 1
ATOM 665 C C . ALA A 1 89 ? 8.596 -8.430 -12.369 1.00 75.88 89 ALA A C 1
ATOM 667 O O . ALA A 1 89 ? 8.627 -9.137 -13.386 1.00 75.88 89 ALA A O 1
ATOM 668 N N . PRO A 1 90 ? 8.072 -8.881 -11.219 1.00 72.62 90 PRO A N 1
ATOM 669 C CA . PRO A 1 90 ? 7.366 -10.149 -11.158 1.00 72.62 90 PRO A CA 1
ATOM 670 C C . PRO A 1 90 ? 6.107 -10.088 -12.028 1.00 72.62 90 PRO A C 1
ATOM 672 O O . PRO A 1 90 ? 5.415 -9.075 -12.126 1.00 72.62 90 PRO A O 1
ATOM 675 N N . THR A 1 91 ? 5.842 -11.184 -12.732 1.00 74.56 91 THR A N 1
ATOM 676 C CA . THR A 1 91 ? 4.743 -11.284 -13.696 1.00 74.56 91 THR A CA 1
ATOM 677 C C . THR A 1 91 ? 3.993 -12.599 -13.525 1.00 74.56 91 THR A C 1
ATOM 679 O O . THR A 1 91 ? 4.525 -13.591 -13.023 1.00 74.56 91 THR A O 1
ATOM 682 N N . GLY A 1 92 ? 2.729 -12.615 -13.952 1.00 72.38 92 GLY A N 1
ATOM 683 C CA . GLY A 1 92 ? 1.887 -13.808 -13.900 1.00 72.38 92 GLY A CA 1
ATOM 684 C C . GLY A 1 92 ? 1.590 -14.275 -12.472 1.00 72.38 92 GLY A C 1
ATOM 685 O O . GLY A 1 92 ? 1.423 -13.472 -11.556 1.00 72.38 92 GLY A O 1
ATOM 686 N N . TRP A 1 93 ? 1.512 -15.592 -12.285 1.00 67.56 93 TRP A N 1
ATOM 687 C CA . TRP A 1 93 ? 1.177 -16.223 -11.003 1.00 67.56 93 TRP A CA 1
ATOM 688 C C . TRP A 1 93 ? 2.235 -16.000 -9.913 1.00 67.56 93 TRP A C 1
ATOM 690 O O . TRP A 1 93 ? 1.920 -16.126 -8.732 1.00 67.56 93 TRP A O 1
ATOM 700 N N . TRP A 1 94 ? 3.455 -15.588 -10.276 1.00 68.81 94 TRP A N 1
ATOM 701 C CA . TRP A 1 94 ? 4.484 -15.191 -9.313 1.00 68.81 94 TRP A CA 1
ATOM 702 C C . TRP A 1 94 ? 4.075 -13.976 -8.474 1.00 68.81 94 TRP A C 1
ATOM 704 O O . TRP A 1 94 ? 4.536 -13.848 -7.343 1.00 68.81 94 TRP A O 1
ATOM 714 N N . ASN A 1 95 ? 3.138 -13.148 -8.956 1.00 67.88 95 ASN A N 1
ATOM 715 C CA . ASN A 1 95 ? 2.560 -12.069 -8.151 1.00 67.88 95 ASN A CA 1
ATOM 716 C C . ASN A 1 95 ? 1.825 -12.582 -6.905 1.00 67.88 95 ASN A C 1
ATOM 718 O O . ASN A 1 95 ? 1.699 -11.856 -5.925 1.00 67.88 95 ASN A O 1
ATOM 722 N N . LEU A 1 96 ? 1.383 -13.843 -6.896 1.00 66.62 96 LEU A N 1
ATOM 723 C CA . LEU A 1 96 ? 0.748 -14.446 -5.724 1.00 66.62 96 LEU A CA 1
ATOM 724 C C . LEU A 1 96 ? 1.752 -14.707 -4.593 1.00 66.62 96 LEU A C 1
ATOM 726 O O . LEU A 1 96 ? 1.370 -14.664 -3.427 1.00 66.62 96 LEU A O 1
ATOM 730 N N . LEU A 1 97 ? 3.041 -14.895 -4.906 1.00 66.88 97 LEU A N 1
ATOM 731 C CA . LEU A 1 97 ? 4.094 -14.978 -3.884 1.00 66.88 97 LEU A CA 1
ATOM 732 C C . LEU A 1 97 ? 4.349 -13.640 -3.182 1.00 66.88 97 LEU A C 1
ATOM 734 O O . LEU A 1 97 ? 5.027 -13.604 -2.158 1.00 66.88 97 LEU A O 1
ATOM 738 N N . LEU A 1 98 ? 3.797 -12.549 -3.711 1.00 65.19 98 LEU A N 1
ATOM 739 C CA . LEU A 1 98 ? 3.915 -11.217 -3.128 1.00 65.19 98 LEU A CA 1
ATOM 740 C C . LEU A 1 98 ? 2.857 -10.972 -2.052 1.00 65.19 98 LEU A C 1
ATOM 742 O O . LEU A 1 98 ? 3.036 -10.083 -1.227 1.00 65.19 98 LEU A O 1
ATOM 746 N N . ILE A 1 99 ? 1.795 -11.784 -2.010 1.00 67.19 99 ILE A N 1
ATOM 747 C CA . ILE A 1 99 ? 0.747 -11.694 -0.987 1.00 67.19 99 ILE A CA 1
ATOM 748 C C . ILE A 1 99 ? 1.351 -11.861 0.422 1.00 67.19 99 ILE A C 1
ATOM 750 O O . ILE A 1 99 ? 1.122 -10.986 1.251 1.00 67.19 99 ILE A O 1
ATOM 754 N N . PRO A 1 100 ? 2.188 -12.881 0.716 1.00 67.44 100 PRO A N 1
ATOM 755 C CA . PRO A 1 100 ? 2.887 -12.969 2.000 1.00 67.44 100 PRO A CA 1
ATOM 756 C C . PRO A 1 100 ? 3.745 -11.742 2.343 1.00 67.44 100 PRO A C 1
ATOM 758 O O . PRO A 1 100 ? 3.811 -11.356 3.506 1.00 67.44 100 PRO A O 1
ATOM 761 N N . ILE A 1 101 ? 4.394 -11.125 1.348 1.00 65.56 101 ILE A N 1
ATOM 762 C CA . ILE A 1 101 ? 5.261 -9.952 1.547 1.00 65.56 101 ILE A CA 1
ATOM 763 C C . ILE A 1 101 ? 4.417 -8.720 1.888 1.00 65.56 101 ILE A C 1
ATOM 765 O O . ILE A 1 101 ? 4.717 -8.030 2.860 1.00 65.56 101 ILE A O 1
ATOM 769 N N . GLY A 1 102 ? 3.338 -8.481 1.138 1.00 65.56 102 GLY A N 1
ATOM 770 C CA . GLY A 1 102 ? 2.379 -7.419 1.436 1.00 65.56 102 GLY A CA 1
ATOM 771 C C . GLY A 1 102 ? 1.748 -7.603 2.815 1.00 65.56 102 GLY A C 1
ATOM 772 O O . GLY A 1 102 ? 1.675 -6.653 3.587 1.00 65.56 102 GLY A O 1
ATOM 773 N N . LEU A 1 103 ? 1.359 -8.835 3.172 1.00 69.81 103 LEU A N 1
ATOM 774 C CA . LEU A 1 103 ? 0.792 -9.142 4.491 1.00 69.81 103 LEU A CA 1
ATOM 775 C C . LEU A 1 103 ? 1.793 -8.871 5.620 1.00 69.81 103 LEU A C 1
ATOM 777 O O . LEU A 1 103 ? 1.401 -8.385 6.679 1.00 69.81 103 LEU A O 1
ATOM 781 N N . LEU A 1 104 ? 3.080 -9.160 5.404 1.00 66.19 104 LEU A N 1
ATOM 782 C CA . LEU A 1 104 ? 4.131 -8.858 6.372 1.00 66.19 104 LEU A CA 1
ATOM 783 C C . LEU A 1 104 ? 4.316 -7.344 6.552 1.00 66.19 104 LEU A C 1
ATOM 785 O O . LEU A 1 104 ? 4.451 -6.889 7.686 1.00 66.19 104 LEU A O 1
ATOM 789 N N . PHE A 1 105 ? 4.277 -6.571 5.463 1.00 65.44 105 PHE A N 1
ATOM 790 C CA . PHE A 1 105 ? 4.321 -5.106 5.514 1.00 65.44 105 PHE A CA 1
ATOM 791 C C . PHE A 1 105 ? 3.121 -4.531 6.275 1.00 65.44 105 PHE A C 1
ATOM 793 O O . PHE A 1 105 ? 3.319 -3.830 7.268 1.00 65.44 105 PHE A O 1
ATOM 800 N N . SER A 1 106 ? 1.898 -4.933 5.909 1.00 65.94 106 SER A N 1
ATOM 801 C CA . SER A 1 106 ? 0.668 -4.567 6.625 1.00 65.94 106 SER A CA 1
ATOM 802 C C . SER A 1 106 ? 0.735 -4.944 8.110 1.00 65.94 106 SER A C 1
ATOM 804 O O . SER A 1 106 ? 0.323 -4.173 8.980 1.00 65.94 106 SER A O 1
ATOM 806 N N . TYR A 1 107 ? 1.291 -6.117 8.441 1.00 70.38 107 TYR A N 1
ATOM 807 C CA . TYR A 1 107 ? 1.464 -6.542 9.829 1.00 70.38 107 TYR A CA 1
ATOM 808 C C . TYR A 1 107 ? 2.422 -5.621 10.591 1.00 70.38 107 TYR A C 1
ATOM 810 O O . TYR A 1 107 ? 2.086 -5.182 11.693 1.00 70.38 107 TYR A O 1
ATOM 818 N N . VAL A 1 108 ? 3.583 -5.293 10.015 1.00 66.12 108 VAL A N 1
ATOM 819 C CA . VAL A 1 108 ? 4.558 -4.381 10.633 1.00 66.12 108 VAL A CA 1
ATOM 820 C C . VAL A 1 108 ? 3.939 -3.001 10.847 1.00 66.12 108 VAL A C 1
ATOM 822 O O . VAL A 1 108 ? 4.003 -2.491 11.964 1.00 66.12 108 VAL A O 1
ATOM 825 N N . GLU A 1 109 ? 3.267 -2.439 9.843 1.00 64.62 109 GLU A N 1
ATOM 826 C CA . GLU A 1 109 ? 2.596 -1.137 9.949 1.00 64.62 109 GLU A CA 1
ATOM 827 C C . GLU A 1 109 ? 1.490 -1.137 11.009 1.00 64.62 109 GLU A C 1
ATOM 829 O O . GLU A 1 109 ? 1.389 -0.208 11.811 1.00 64.62 109 GLU A O 1
ATOM 834 N N . SER A 1 110 ? 0.705 -2.215 11.092 1.00 66.94 110 SER A N 1
ATOM 835 C CA . SER A 1 110 ? -0.332 -2.372 12.120 1.00 66.94 110 SER A CA 1
ATOM 836 C C . SER A 1 110 ? 0.225 -2.564 13.538 1.00 66.94 110 SER A C 1
ATOM 838 O O . SER A 1 110 ? -0.456 -2.259 14.520 1.00 66.94 110 SER A O 1
ATOM 840 N N . SER A 1 111 ? 1.461 -3.060 13.655 1.00 64.12 111 SER A N 1
ATOM 841 C CA . SER A 1 111 ? 2.102 -3.398 14.929 1.00 64.12 111 SER A CA 1
ATOM 842 C C . SER A 1 111 ? 2.813 -2.214 15.582 1.00 64.12 111 SER A C 1
ATOM 844 O O . SER A 1 111 ? 3.113 -2.275 16.780 1.00 64.12 111 SER A O 1
ATOM 846 N N . VAL A 1 112 ? 3.066 -1.126 14.844 1.00 65.12 112 VAL A N 1
ATOM 847 C CA . VAL A 1 112 ? 3.645 0.100 15.407 1.00 65.12 112 VAL A CA 1
ATOM 848 C C . VAL A 1 112 ? 2.608 0.777 16.301 1.00 65.12 112 VAL A C 1
ATOM 850 O O . VAL A 1 112 ? 1.807 1.610 15.885 1.00 65.12 112 VAL A O 1
ATOM 853 N N . ARG A 1 113 ? 2.626 0.423 17.585 1.00 64.44 113 ARG A N 1
ATOM 854 C CA . ARG A 1 113 ? 1.875 1.146 18.609 1.00 64.44 113 ARG A CA 1
ATOM 855 C C . ARG A 1 113 ? 2.628 2.426 18.943 1.00 64.44 113 ARG A C 1
ATOM 857 O O . ARG A 1 113 ? 3.737 2.372 19.474 1.00 64.44 113 ARG A O 1
ATOM 864 N N . LEU A 1 114 ? 2.012 3.575 18.670 1.00 62.34 114 LEU A N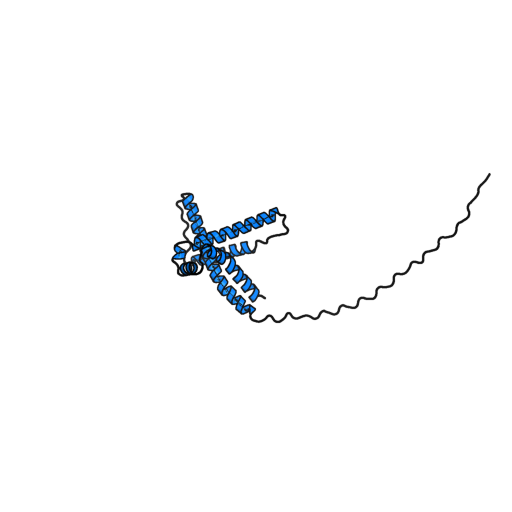 1
ATOM 865 C CA . LEU A 1 114 ? 2.487 4.858 19.180 1.00 62.34 114 LEU A CA 1
ATOM 866 C C . LEU A 1 114 ? 2.430 4.811 20.709 1.00 62.34 114 LEU A C 1
ATOM 868 O O . LEU A 1 114 ? 1.372 4.976 21.315 1.00 62.34 114 LEU A O 1
ATOM 872 N N . ASN A 1 115 ? 3.568 4.531 21.342 1.00 63.03 115 ASN A N 1
ATOM 873 C CA . ASN A 1 115 ? 3.656 4.550 22.790 1.00 63.03 115 ASN A CA 1
ATOM 874 C C . ASN A 1 115 ? 3.765 6.008 23.249 1.00 63.03 115 ASN A C 1
ATOM 876 O O . ASN A 1 115 ? 4.858 6.552 23.392 1.00 63.03 115 ASN A O 1
ATOM 880 N N . LEU A 1 116 ? 2.608 6.639 23.455 1.00 58.66 116 LEU A N 1
ATOM 881 C CA . LEU A 1 116 ? 2.478 8.029 23.911 1.00 58.66 116 LEU A CA 1
ATOM 882 C C . LEU A 1 116 ? 3.062 8.261 25.318 1.00 58.66 116 LEU A C 1
ATOM 884 O O . LEU A 1 116 ? 3.192 9.403 25.743 1.00 58.66 116 LEU A O 1
ATOM 888 N N . PHE A 1 117 ? 3.415 7.189 26.035 1.00 61.44 117 PHE A N 1
ATOM 889 C CA . PHE A 1 117 ? 4.044 7.234 27.357 1.00 61.44 117 PHE A CA 1
ATOM 890 C C . PHE A 1 117 ? 5.579 7.302 27.307 1.00 61.44 117 PHE A C 1
ATOM 892 O O . PHE A 1 117 ? 6.223 7.404 28.350 1.00 61.44 117 PHE A O 1
ATOM 899 N N . GLY A 1 118 ? 6.175 7.238 26.113 1.00 64.50 118 GLY A N 1
ATOM 900 C CA . GLY A 1 118 ? 7.584 7.561 25.911 1.00 64.50 118 GLY A CA 1
ATOM 901 C C . GLY A 1 118 ? 7.846 9.064 26.042 1.00 64.50 118 GLY A C 1
ATOM 902 O O . GLY A 1 118 ? 6.965 9.885 25.796 1.00 64.50 118 GLY A O 1
ATOM 903 N N . GLY A 1 119 ? 9.072 9.448 26.406 1.00 82.69 119 GLY A N 1
ATOM 904 C CA . GLY A 1 119 ? 9.477 10.858 26.407 1.00 82.69 119 GLY A CA 1
ATOM 905 C C . GLY A 1 119 ? 9.366 11.510 25.012 1.00 82.69 119 GLY A C 1
ATOM 906 O O . GLY A 1 119 ? 9.284 10.807 24.002 1.00 82.69 119 GLY A O 1
ATOM 907 N N . PRO A 1 120 ? 9.426 12.852 24.910 1.00 85.56 120 PRO A N 1
ATOM 908 C CA . PRO A 1 120 ? 9.183 13.584 23.659 1.00 85.56 120 PRO A CA 1
ATOM 909 C C . PRO A 1 120 ? 10.099 13.162 22.497 1.00 85.56 120 PRO A C 1
ATOM 911 O O . PRO A 1 120 ? 9.657 13.115 21.351 1.00 85.56 120 PRO A O 1
ATOM 914 N N . ALA A 1 121 ? 11.350 12.784 22.780 1.00 85.69 121 ALA A N 1
ATOM 915 C CA . ALA A 1 121 ? 12.279 12.276 21.768 1.00 85.69 121 ALA A CA 1
ATOM 916 C C . ALA A 1 121 ? 11.838 10.924 21.175 1.00 85.69 121 ALA A C 1
ATOM 918 O O . ALA A 1 121 ? 11.989 10.696 19.977 1.00 85.69 121 ALA A O 1
ATOM 919 N N . GLN A 1 122 ? 11.260 10.040 21.994 1.00 82.38 122 GLN A N 1
ATOM 920 C CA . GLN A 1 122 ? 10.753 8.746 21.540 1.00 82.38 122 GLN A CA 1
ATOM 921 C C . GLN A 1 122 ? 9.506 8.920 20.671 1.00 82.38 122 GLN A C 1
ATOM 923 O O . GLN A 1 122 ? 9.395 8.278 19.630 1.00 82.38 122 GLN A O 1
ATOM 928 N N . LEU A 1 123 ? 8.598 9.820 21.060 1.00 83.62 123 LEU A N 1
ATOM 929 C CA . LEU A 1 123 ? 7.439 10.165 20.239 1.00 83.62 123 LEU A CA 1
ATOM 930 C C . LEU A 1 123 ? 7.871 10.727 18.879 1.00 83.62 123 LEU A C 1
ATOM 932 O O . LEU A 1 123 ? 7.377 10.275 17.851 1.00 83.62 123 LEU A O 1
ATOM 936 N N . LEU A 1 124 ? 8.827 11.663 18.863 1.00 85.12 124 LEU A N 1
ATOM 937 C CA . LEU A 1 124 ? 9.357 12.226 17.621 1.00 85.12 124 LEU A CA 1
ATOM 938 C C . LEU A 1 124 ? 9.974 11.145 16.723 1.00 85.12 124 LEU A C 1
ATOM 940 O O . LEU A 1 124 ? 9.680 11.105 15.532 1.00 85.12 124 LEU A O 1
ATOM 944 N N . ALA A 1 125 ? 10.783 10.245 17.287 1.00 82.56 125 ALA A N 1
ATOM 945 C CA . ALA A 1 125 ? 11.377 9.142 16.536 1.00 82.56 125 ALA A CA 1
ATOM 946 C C . ALA A 1 125 ? 10.310 8.220 15.919 1.00 82.56 125 ALA A C 1
ATOM 948 O O . ALA A 1 125 ? 10.426 7.845 14.753 1.00 82.56 125 ALA A O 1
ATOM 949 N N . LEU A 1 126 ? 9.248 7.903 16.667 1.00 81.94 126 LEU A N 1
ATOM 950 C CA . LEU A 1 126 ? 8.130 7.102 16.163 1.00 81.94 126 LEU A CA 1
ATOM 951 C C . LEU A 1 126 ? 7.356 7.821 15.053 1.00 81.94 126 LEU A C 1
ATOM 953 O O . LEU A 1 126 ? 6.996 7.186 14.069 1.00 81.94 126 LEU A O 1
ATOM 957 N N . LEU A 1 127 ? 7.134 9.132 15.175 1.00 83.44 127 LEU A N 1
ATOM 958 C CA . LEU A 1 127 ? 6.475 9.926 14.134 1.00 83.44 127 LEU A CA 1
ATOM 959 C C . LEU A 1 127 ? 7.311 10.001 12.853 1.00 83.44 127 LEU A C 1
ATOM 961 O O . LEU A 1 127 ? 6.760 9.864 11.766 1.00 83.44 127 LEU A O 1
ATOM 965 N N . ILE A 1 128 ? 8.631 10.172 12.971 1.00 84.81 128 ILE A N 1
ATOM 966 C CA . ILE A 1 128 ? 9.545 10.154 11.819 1.00 84.81 128 ILE A CA 1
ATOM 967 C C . ILE A 1 128 ? 9.519 8.781 11.147 1.00 84.81 128 ILE A C 1
ATOM 969 O O . ILE A 1 128 ? 9.386 8.699 9.930 1.00 84.81 128 ILE A O 1
ATOM 973 N N . LEU A 1 129 ? 9.605 7.700 11.927 1.00 82.81 129 LEU A N 1
ATOM 974 C CA . LEU A 1 129 ? 9.536 6.340 11.397 1.00 82.81 129 LEU A CA 1
ATOM 975 C C . LEU A 1 129 ? 8.199 6.076 10.689 1.00 82.81 129 LEU A C 1
ATOM 977 O O . LEU A 1 129 ? 8.181 5.503 9.600 1.00 82.81 129 LEU A O 1
ATOM 981 N N . LEU A 1 130 ? 7.089 6.528 11.274 1.00 82.75 130 LEU A N 1
ATOM 982 C CA . LEU A 1 130 ? 5.759 6.411 10.681 1.00 82.75 130 LEU A CA 1
ATOM 983 C C . LEU A 1 130 ? 5.666 7.193 9.363 1.00 82.75 130 LEU A C 1
ATOM 985 O O . LEU A 1 130 ? 5.212 6.655 8.359 1.00 82.75 130 LEU A O 1
ATOM 989 N N . ALA A 1 131 ? 6.148 8.437 9.344 1.00 83.81 131 ALA A N 1
ATOM 990 C CA . ALA A 1 131 ? 6.158 9.268 8.145 1.00 83.81 131 ALA A CA 1
ATOM 991 C C . ALA A 1 131 ? 7.030 8.666 7.033 1.00 83.81 131 ALA A C 1
ATOM 993 O O . ALA A 1 131 ? 6.639 8.691 5.870 1.00 83.81 131 ALA A O 1
ATOM 994 N N . LEU A 1 132 ? 8.188 8.096 7.381 1.00 85.06 132 LEU A N 1
ATOM 995 C CA . LEU A 1 132 ? 9.076 7.438 6.422 1.00 85.06 132 LEU A CA 1
ATOM 996 C C . LEU A 1 132 ? 8.456 6.165 5.847 1.00 85.06 132 LEU A C 1
ATOM 998 O O . LEU A 1 132 ? 8.480 5.986 4.636 1.00 85.06 132 LEU A O 1
ATOM 1002 N N . THR A 1 133 ? 7.891 5.300 6.690 1.00 83.75 133 THR A N 1
ATOM 1003 C CA . THR A 1 133 ? 7.272 4.037 6.247 1.00 83.75 133 THR A CA 1
ATOM 1004 C C . THR A 1 133 ? 6.107 4.291 5.296 1.00 83.75 133 THR A C 1
ATOM 1006 O O . THR A 1 133 ? 6.139 3.826 4.160 1.00 83.75 133 THR A O 1
ATOM 1009 N N . HIS A 1 134 ? 5.163 5.144 5.696 1.00 85.81 134 HIS A N 1
ATOM 1010 C CA . HIS A 1 134 ? 4.023 5.506 4.851 1.00 85.81 134 HIS A CA 1
ATOM 1011 C C . HIS A 1 134 ? 4.456 6.293 3.612 1.00 85.81 134 HIS A C 1
ATOM 1013 O O . HIS A 1 134 ? 3.921 6.096 2.527 1.00 85.81 134 HIS A O 1
ATOM 1019 N N . GLY A 1 135 ? 5.442 7.184 3.750 1.00 87.00 135 GLY A N 1
ATOM 1020 C CA . GLY A 1 135 ? 5.980 7.942 2.625 1.00 87.00 135 GLY A CA 1
ATOM 1021 C C . GLY A 1 135 ? 6.608 7.038 1.565 1.00 87.00 135 GLY A C 1
ATOM 1022 O O . GLY A 1 135 ? 6.387 7.258 0.376 1.00 87.00 135 GLY A O 1
ATOM 1023 N N . ILE A 1 136 ? 7.347 6.006 1.982 1.00 88.06 136 ILE A N 1
ATOM 1024 C CA . ILE A 1 136 ? 7.929 5.005 1.080 1.00 88.06 136 ILE A CA 1
ATOM 1025 C C . ILE A 1 136 ? 6.828 4.177 0.414 1.00 88.06 136 ILE A C 1
ATOM 1027 O O . ILE A 1 136 ? 6.884 3.999 -0.803 1.00 88.06 136 ILE A O 1
ATOM 1031 N N . ASP A 1 137 ? 5.826 3.709 1.162 1.00 86.56 137 ASP A N 1
ATOM 1032 C CA . ASP A 1 137 ? 4.717 2.933 0.591 1.00 86.56 137 ASP A CA 1
ATOM 1033 C C . ASP A 1 137 ? 3.922 3.748 -0.445 1.00 86.56 137 ASP A C 1
ATOM 1035 O O . ASP A 1 137 ? 3.763 3.325 -1.591 1.00 86.56 137 ASP A O 1
ATOM 1039 N N . ILE A 1 138 ? 3.543 4.987 -0.116 1.00 90.44 138 ILE A N 1
ATOM 1040 C CA . ILE A 1 138 ? 2.844 5.887 -1.047 1.00 90.44 138 ILE A CA 1
ATOM 1041 C C . ILE A 1 138 ? 3.715 6.183 -2.274 1.00 90.44 138 ILE A C 1
ATOM 1043 O O . ILE A 1 138 ? 3.229 6.151 -3.405 1.00 90.44 138 ILE A O 1
ATOM 1047 N N . TYR A 1 139 ? 5.004 6.476 -2.083 1.00 90.00 139 TYR A N 1
ATOM 1048 C CA . TYR A 1 139 ? 5.899 6.821 -3.188 1.00 90.00 139 TYR A CA 1
ATOM 1049 C C . TYR A 1 139 ? 6.132 5.642 -4.136 1.00 90.00 139 TYR A C 1
ATOM 1051 O O . TYR A 1 139 ? 6.084 5.801 -5.357 1.00 90.00 139 TYR A O 1
ATOM 1059 N N . THR A 1 140 ? 6.353 4.448 -3.592 1.00 89.69 140 THR A N 1
ATOM 1060 C CA . THR A 1 140 ? 6.525 3.237 -4.400 1.00 89.69 140 THR A CA 1
ATOM 1061 C C . THR A 1 140 ? 5.221 2.870 -5.106 1.00 89.69 140 THR A C 1
ATOM 1063 O O . THR A 1 140 ? 5.226 2.685 -6.321 1.00 89.69 140 THR A O 1
ATOM 1066 N N . THR A 1 141 ? 4.076 2.923 -4.427 1.00 90.19 141 THR A N 1
ATOM 1067 C CA . THR A 1 141 ? 2.761 2.746 -5.064 1.00 90.19 141 THR A CA 1
ATOM 1068 C C . THR A 1 141 ? 2.548 3.738 -6.214 1.00 90.19 141 THR A C 1
ATOM 1070 O O . THR A 1 141 ? 2.145 3.351 -7.313 1.00 90.19 141 THR A O 1
ATOM 1073 N N . TYR A 1 142 ? 2.899 5.011 -6.010 1.00 90.31 142 TYR A N 1
ATOM 1074 C CA . TYR A 1 142 ? 2.843 6.050 -7.039 1.00 90.31 142 TYR A CA 1
ATOM 1075 C C . TYR A 1 142 ? 3.712 5.718 -8.261 1.00 90.31 142 TYR A C 1
ATOM 1077 O O . TYR A 1 142 ? 3.238 5.845 -9.394 1.00 90.31 142 TYR A O 1
ATOM 1085 N N . LEU A 1 143 ? 4.958 5.274 -8.059 1.00 90.00 143 LEU A N 1
ATOM 1086 C CA . LEU A 1 143 ? 5.843 4.866 -9.156 1.00 90.00 143 LEU A CA 1
ATOM 1087 C C . LEU A 1 143 ? 5.254 3.694 -9.950 1.00 90.00 143 LEU A C 1
ATOM 1089 O O . LEU A 1 143 ? 5.287 3.710 -11.182 1.00 90.00 143 LEU A O 1
ATOM 1093 N N . GLY A 1 144 ? 4.675 2.709 -9.259 1.00 87.50 144 GLY A N 1
ATOM 1094 C CA . GLY A 1 144 ? 4.022 1.565 -9.890 1.00 87.50 144 GLY A CA 1
ATOM 1095 C C . GLY A 1 144 ? 2.838 1.972 -10.765 1.00 87.50 144 GLY A C 1
ATOM 1096 O O . GLY A 1 144 ? 2.783 1.594 -11.937 1.00 87.50 144 GLY A O 1
ATOM 1097 N N . ILE A 1 145 ? 1.927 2.793 -10.233 1.00 86.12 145 ILE A N 1
ATOM 1098 C CA . ILE A 1 145 ? 0.739 3.289 -10.954 1.00 86.12 145 ILE A CA 1
ATOM 1099 C C . ILE A 1 145 ? 1.133 4.169 -12.141 1.00 86.12 145 ILE A C 1
ATOM 1101 O O . ILE A 1 145 ? 0.526 4.091 -13.208 1.00 86.12 145 ILE A O 1
ATOM 1105 N N . SER A 1 146 ? 2.167 4.992 -11.972 1.00 84.75 146 SER A N 1
ATOM 1106 C CA . SER A 1 146 ? 2.621 5.931 -13.001 1.00 84.75 146 SER A CA 1
ATOM 1107 C C . SER A 1 146 ? 3.367 5.248 -14.151 1.00 84.75 146 SER A C 1
ATOM 1109 O O . SER A 1 146 ? 3.597 5.874 -15.186 1.00 84.75 146 SER A O 1
ATOM 1111 N N . SER A 1 147 ? 3.738 3.973 -14.011 1.00 82.88 147 SER A N 1
ATOM 1112 C CA . SER A 1 147 ? 4.472 3.235 -15.040 1.00 82.88 147 SER A CA 1
ATOM 1113 C C . SER A 1 147 ? 3.656 3.035 -16.329 1.00 82.88 147 SER A C 1
ATOM 1115 O O . SER A 1 147 ? 2.444 2.816 -16.296 1.00 82.88 147 SER A O 1
ATOM 1117 N N . LEU A 1 148 ? 4.320 3.033 -17.495 1.00 68.19 148 LEU A N 1
ATOM 1118 C CA . LEU A 1 148 ? 3.661 2.738 -18.783 1.00 68.19 148 LEU A CA 1
ATOM 1119 C C . LEU A 1 148 ? 2.985 1.354 -18.794 1.00 68.19 148 LEU A C 1
ATOM 1121 O O . LEU A 1 148 ? 1.939 1.165 -19.418 1.00 68.19 148 LEU A O 1
ATOM 1125 N N . ALA A 1 149 ? 3.578 0.379 -18.102 1.00 64.56 149 ALA A N 1
ATOM 1126 C CA . ALA A 1 149 ? 3.014 -0.959 -17.967 1.00 64.56 149 ALA A CA 1
ATOM 1127 C C . ALA A 1 149 ? 1.681 -0.930 -17.207 1.00 64.56 149 ALA A C 1
ATOM 1129 O O . ALA A 1 149 ? 0.733 -1.592 -17.611 1.00 64.56 149 ALA A O 1
ATOM 1130 N N . ALA A 1 150 ? 1.563 -0.116 -16.156 1.00 66.62 150 ALA A N 1
ATOM 1131 C CA . ALA A 1 150 ? 0.291 0.091 -15.480 1.00 66.62 150 ALA A CA 1
ATOM 1132 C C . ALA A 1 150 ? -0.722 0.783 -16.403 1.00 66.62 150 ALA A C 1
ATOM 1134 O O . ALA A 1 150 ? -1.815 0.255 -16.598 1.00 66.62 150 ALA A O 1
ATOM 1135 N N . GLN A 1 151 ? -0.344 1.893 -17.045 1.00 66.25 151 GLN A N 1
ATOM 1136 C CA . GLN A 1 151 ? -1.237 2.688 -17.904 1.00 66.25 151 GLN A CA 1
ATOM 1137 C C . GLN A 1 151 ? -1.756 1.944 -19.149 1.00 66.25 151 GLN A C 1
ATOM 1139 O O . GLN A 1 151 ? -2.782 2.321 -19.711 1.00 66.25 151 GLN A O 1
ATOM 1144 N N . SER A 1 152 ? -1.071 0.885 -19.586 1.00 62.28 152 SER A N 1
ATOM 1145 C CA . SER A 1 152 ? -1.495 0.047 -20.718 1.00 62.28 152 SER A CA 1
ATOM 1146 C C . SER A 1 152 ? -2.466 -1.076 -20.332 1.00 62.28 152 SER A C 1
ATOM 1148 O O . SER A 1 152 ? -3.070 -1.689 -21.210 1.00 62.28 152 SER A O 1
ATOM 1150 N N . THR A 1 153 ? -2.670 -1.333 -19.036 1.00 68.00 153 THR A N 1
ATOM 1151 C CA . THR A 1 153 ? -3.667 -2.304 -18.554 1.00 68.00 153 THR A CA 1
ATOM 1152 C C . THR A 1 153 ? -5.041 -1.659 -18.384 1.00 68.00 153 THR A C 1
ATOM 1154 O O . THR A 1 153 ? -5.138 -0.495 -18.002 1.00 68.00 153 THR A O 1
ATOM 1157 N N . GLY A 1 154 ? -6.122 -2.422 -18.593 1.00 68.06 154 GLY A N 1
ATOM 1158 C CA . GLY A 1 154 ? -7.493 -1.909 -18.445 1.00 68.06 154 GLY A CA 1
ATOM 1159 C C . GLY A 1 154 ? -7.780 -1.312 -17.060 1.00 68.06 154 GLY A C 1
ATOM 1160 O O . GLY A 1 154 ? -8.421 -0.273 -16.960 1.00 68.06 154 GLY A O 1
ATOM 1161 N N . ILE A 1 155 ? -7.230 -1.899 -15.991 1.00 66.88 155 ILE A N 1
ATOM 1162 C CA . ILE A 1 155 ? -7.331 -1.342 -14.632 1.00 66.88 155 ILE A CA 1
ATOM 1163 C C . ILE A 1 155 ? -6.515 -0.058 -14.477 1.00 66.88 155 ILE A C 1
ATOM 1165 O O . ILE A 1 155 ? -7.020 0.892 -13.893 1.00 66.88 155 ILE A O 1
ATOM 1169 N N . GLY A 1 156 ? -5.301 0.026 -15.027 1.00 63.22 156 GLY A N 1
ATOM 1170 C CA . GLY A 1 156 ? -4.534 1.271 -14.971 1.00 63.22 156 GLY A CA 1
ATOM 1171 C C . GLY A 1 156 ? -5.179 2.406 -15.767 1.00 63.22 156 GLY A C 1
ATOM 1172 O O . GLY A 1 156 ? -5.139 3.545 -15.318 1.00 63.22 156 GLY A O 1
ATOM 1173 N N . GLN A 1 157 ? -5.853 2.107 -16.882 1.00 67.12 157 GLN A N 1
ATOM 1174 C CA . GLN A 1 157 ? -6.664 3.088 -17.615 1.00 67.12 157 GLN A CA 1
ATOM 1175 C C . GLN A 1 157 ? -7.870 3.558 -16.795 1.00 67.12 157 GLN A C 1
ATOM 1177 O O . GLN A 1 157 ? -8.121 4.756 -16.715 1.00 67.12 157 GLN A O 1
ATOM 1182 N N . VAL A 1 158 ? -8.584 2.635 -16.140 1.00 67.06 158 VAL A N 1
ATOM 1183 C CA . VAL A 1 158 ? -9.692 2.959 -15.225 1.00 67.06 158 VAL A CA 1
ATOM 1184 C C . VAL A 1 158 ? -9.197 3.823 -14.065 1.00 67.06 158 VAL A C 1
A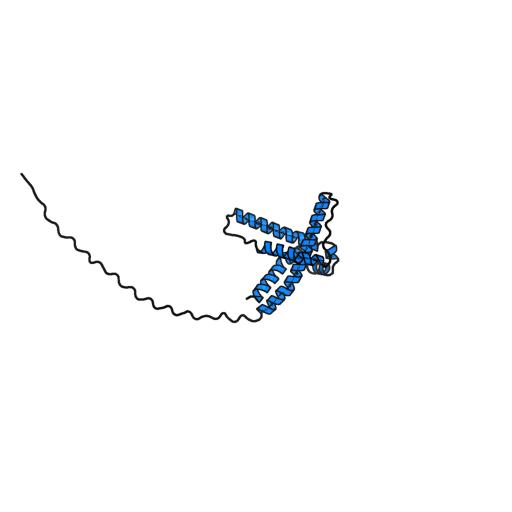TOM 1186 O O . VAL A 1 158 ? -9.788 4.861 -13.792 1.00 67.06 158 VAL A O 1
ATOM 1189 N N . LEU A 1 159 ? -8.084 3.470 -13.423 1.00 65.94 159 LEU A N 1
ATOM 1190 C CA . LEU A 1 159 ? -7.504 4.294 -12.362 1.00 65.94 159 LEU A CA 1
ATOM 1191 C C . LEU A 1 159 ? -7.146 5.693 -12.871 1.00 65.94 159 LEU A C 1
ATOM 1193 O O . LEU A 1 159 ? -7.464 6.664 -12.201 1.00 65.94 159 LEU A O 1
ATOM 1197 N N . ASN A 1 160 ? -6.580 5.822 -14.071 1.00 63.81 160 ASN A N 1
ATOM 1198 C CA . ASN A 1 160 ? -6.256 7.127 -14.654 1.00 63.81 160 ASN A CA 1
ATOM 1199 C C . ASN A 1 160 ? -7.512 7.955 -15.016 1.00 63.81 160 ASN A C 1
ATOM 1201 O O . ASN A 1 160 ? -7.471 9.181 -15.020 1.00 63.81 160 ASN A O 1
ATOM 1205 N N . LEU A 1 161 ? -8.638 7.292 -15.311 1.00 63.91 161 LEU A N 1
ATOM 1206 C CA . LEU A 1 161 ? -9.928 7.929 -15.607 1.00 63.91 161 LEU A CA 1
ATOM 1207 C C . LEU A 1 161 ? -10.674 8.377 -14.342 1.00 63.91 161 LEU A C 1
ATOM 1209 O O . LEU A 1 161 ? -11.275 9.449 -14.325 1.00 63.91 161 LEU A O 1
ATOM 1213 N N . PHE A 1 162 ? -10.668 7.553 -13.293 1.00 63.91 162 PHE A N 1
ATOM 1214 C CA . PHE A 1 162 ? -11.415 7.822 -12.063 1.00 63.91 162 PHE A CA 1
ATOM 1215 C C . PHE A 1 162 ? -10.612 8.629 -11.051 1.00 63.91 162 PHE A C 1
ATOM 1217 O O . PHE A 1 162 ? -11.182 9.417 -10.297 1.00 63.91 162 PHE A O 1
ATOM 1224 N N . TRP A 1 163 ? -9.303 8.411 -10.989 1.00 63.75 163 TRP A N 1
ATOM 1225 C CA . TRP A 1 163 ? -8.432 9.027 -10.006 1.00 63.75 163 TRP A CA 1
ATOM 1226 C C . TRP A 1 163 ? -7.602 10.065 -10.738 1.00 63.75 163 TRP A C 1
ATOM 1228 O O . TRP A 1 163 ? -6.607 9.755 -11.381 1.00 63.75 163 TRP A O 1
ATOM 1238 N N . TRP A 1 164 ? -8.043 11.320 -10.635 1.00 65.50 164 TRP A N 1
ATOM 1239 C CA . TRP A 1 164 ? -7.519 12.494 -11.349 1.00 65.50 164 TRP A CA 1
ATOM 1240 C C . TRP A 1 164 ? -6.016 12.761 -11.130 1.00 65.50 164 TRP A C 1
ATOM 1242 O O . TRP A 1 164 ? -5.466 13.719 -11.666 1.00 65.50 164 TRP A O 1
ATOM 1252 N N . SER A 1 165 ? -5.352 11.935 -10.316 1.00 78.88 165 SER A N 1
ATOM 1253 C CA . SER A 1 165 ? -3.918 11.930 -10.084 1.00 78.88 165 SER A CA 1
ATOM 1254 C C . SER A 1 165 ? -3.437 10.547 -9.599 1.00 78.88 165 SER A C 1
ATOM 1256 O O . SER A 1 165 ? -3.989 10.025 -8.623 1.00 78.88 165 SER A O 1
ATOM 1258 N N . PRO A 1 166 ? -2.348 9.992 -10.172 1.00 81.25 166 PRO A N 1
ATOM 1259 C CA . PRO A 1 166 ? -1.656 8.810 -9.644 1.00 81.25 166 PRO A CA 1
ATOM 1260 C C . PRO A 1 166 ? -1.171 8.966 -8.195 1.00 81.25 166 PRO A C 1
ATOM 1262 O O . PRO A 1 166 ? -0.946 7.982 -7.497 1.00 81.25 166 PRO A O 1
ATOM 1265 N N . TYR A 1 167 ? -1.002 10.201 -7.718 1.00 84.62 167 TYR A N 1
ATOM 1266 C CA . TYR A 1 167 ? -0.650 10.457 -6.324 1.00 84.62 167 TYR A CA 1
ATOM 1267 C C . TYR A 1 167 ? -1.838 10.209 -5.388 1.00 84.62 167 TYR A C 1
ATOM 1269 O O . TYR A 1 167 ? -1.710 9.500 -4.394 1.00 84.62 167 TYR A O 1
ATOM 1277 N N . VAL A 1 168 ? -3.017 10.739 -5.737 1.00 86.44 168 VAL A N 1
ATOM 1278 C CA . VAL A 1 168 ? -4.262 10.476 -4.990 1.00 86.44 168 VAL A CA 1
ATOM 1279 C C . VAL A 1 168 ? -4.547 8.981 -4.985 1.00 86.44 168 VAL A C 1
ATOM 1281 O O . VAL A 1 168 ? -4.920 8.421 -3.959 1.00 86.44 168 VAL A O 1
ATOM 1284 N N . ALA A 1 169 ? -4.295 8.335 -6.120 1.00 85.56 169 ALA A N 1
ATOM 1285 C CA . ALA A 1 169 ? -4.418 6.905 -6.264 1.00 85.56 169 ALA A CA 1
ATOM 1286 C C . ALA A 1 169 ? -3.587 6.112 -5.254 1.00 85.56 169 ALA A C 1
ATOM 1288 O O . ALA A 1 169 ? -4.103 5.226 -4.574 1.00 85.56 169 ALA A O 1
ATOM 1289 N N . ALA A 1 170 ? -2.306 6.460 -5.142 1.00 89.12 170 ALA A N 1
ATOM 1290 C CA . ALA A 1 170 ? -1.397 5.820 -4.209 1.00 89.12 170 ALA A CA 1
ATOM 1291 C C . ALA A 1 170 ? -1.869 5.987 -2.760 1.00 89.12 170 ALA A C 1
ATOM 1293 O O . ALA A 1 170 ? -1.978 5.004 -2.040 1.00 89.12 170 ALA A O 1
ATOM 1294 N N . VAL A 1 171 ? -2.258 7.204 -2.365 1.00 89.19 171 VAL A N 1
ATOM 1295 C CA . VAL A 1 171 ? -2.778 7.476 -1.014 1.00 89.19 171 VAL A CA 1
ATOM 1296 C C . VAL A 1 171 ? -4.031 6.647 -0.719 1.00 89.19 171 VAL A C 1
ATOM 1298 O O . VAL A 1 171 ? -4.151 6.058 0.355 1.00 89.19 171 VAL A O 1
ATOM 1301 N N . VAL A 1 172 ? -4.971 6.573 -1.666 1.00 89.38 172 VAL A N 1
ATOM 1302 C CA . VAL A 1 172 ? -6.188 5.773 -1.491 1.00 89.38 172 VAL A CA 1
ATOM 1303 C C . VAL A 1 172 ? -5.844 4.292 -1.353 1.00 89.38 172 VAL A C 1
ATOM 1305 O O . VAL A 1 172 ? -6.373 3.657 -0.447 1.00 89.38 172 VAL A O 1
ATOM 1308 N N . LEU A 1 173 ? -4.959 3.744 -2.192 1.00 88.50 173 LEU A N 1
ATOM 1309 C CA . LEU A 1 173 ? -4.570 2.330 -2.120 1.00 88.50 173 LEU A CA 1
ATOM 1310 C C . LEU A 1 173 ? -3.755 1.980 -0.872 1.00 88.50 173 LEU A C 1
ATOM 1312 O O . LEU A 1 173 ? -3.848 0.843 -0.424 1.00 88.50 173 LEU A O 1
ATOM 1316 N N . THR A 1 174 ? -3.037 2.930 -0.276 1.00 86.94 174 THR A N 1
ATOM 1317 C CA . THR A 1 174 ? -2.357 2.717 1.010 1.00 86.94 174 THR A CA 1
ATOM 1318 C C . THR A 1 174 ? -3.360 2.606 2.166 1.00 86.94 174 THR A C 1
ATOM 1320 O O . THR A 1 174 ? -3.261 1.705 2.993 1.00 86.94 174 THR A O 1
ATOM 1323 N N . TYR A 1 175 ? -4.370 3.485 2.241 1.00 89.38 175 TYR A N 1
ATOM 1324 C CA . TYR A 1 175 ? -5.214 3.581 3.446 1.00 89.38 175 TYR A CA 1
ATOM 1325 C C . TYR A 1 175 ? -6.592 2.923 3.337 1.00 89.38 175 TYR A C 1
ATOM 1327 O O . TYR A 1 175 ? -7.061 2.292 4.288 1.00 89.38 175 TYR A O 1
ATOM 1335 N N . LEU A 1 176 ? -7.285 3.090 2.209 1.00 90.88 176 LEU A N 1
ATOM 1336 C CA . LEU A 1 176 ? -8.671 2.640 2.062 1.00 90.88 176 LEU A CA 1
ATOM 1337 C C . LEU A 1 176 ? -8.826 1.116 2.202 1.00 90.88 176 LEU A C 1
ATOM 1339 O O . LEU A 1 176 ? -9.758 0.696 2.891 1.00 90.88 176 LEU A O 1
ATOM 1343 N N . PRO A 1 177 ? -7.955 0.270 1.616 1.00 90.44 177 PRO A N 1
ATOM 1344 C CA . PRO A 1 177 ? -8.114 -1.175 1.725 1.00 90.44 177 PRO A CA 1
ATOM 1345 C C . PRO A 1 177 ? -7.996 -1.667 3.164 1.00 90.44 177 PRO A C 1
ATOM 1347 O O . PRO A 1 177 ? -8.818 -2.462 3.608 1.00 90.44 177 PRO A O 1
ATOM 1350 N N . GLU A 1 178 ? -7.028 -1.141 3.915 1.00 87.94 178 GLU A N 1
ATOM 1351 C CA . GLU A 1 178 ? -6.830 -1.454 5.332 1.00 87.94 178 GLU A CA 1
ATOM 1352 C C . GLU A 1 178 ? -8.053 -1.064 6.172 1.00 87.94 178 GLU A C 1
ATOM 1354 O O . GLU A 1 178 ? -8.518 -1.852 6.998 1.00 87.94 178 GLU A O 1
ATOM 1359 N N . LEU A 1 179 ? -8.629 0.120 5.932 1.00 89.94 179 LEU A N 1
ATOM 1360 C CA . LEU A 1 179 ? -9.850 0.564 6.613 1.00 89.94 179 LEU A CA 1
ATOM 1361 C C . LEU A 1 179 ? -11.045 -0.345 6.302 1.00 89.94 179 LEU A C 1
ATOM 1363 O O . LEU A 1 179 ? -11.797 -0.704 7.210 1.00 89.94 179 LEU A O 1
ATOM 1367 N N . LEU A 1 180 ? -11.208 -0.738 5.037 1.00 91.94 180 LEU A N 1
ATOM 1368 C CA . LEU A 1 180 ? -12.278 -1.634 4.605 1.00 91.94 180 LEU A CA 1
ATOM 1369 C C . LEU A 1 180 ? -12.119 -3.035 5.204 1.00 91.94 180 LEU A C 1
ATOM 1371 O O . LEU A 1 180 ? -13.080 -3.586 5.733 1.00 91.94 180 LEU A O 1
ATOM 1375 N N . ILE A 1 181 ? -10.912 -3.598 5.183 1.00 90.75 181 ILE A N 1
ATOM 1376 C CA . ILE A 1 181 ? -10.646 -4.935 5.722 1.00 90.75 181 ILE A CA 1
ATOM 1377 C C . ILE A 1 181 ? -10.841 -4.949 7.241 1.00 90.75 181 ILE A C 1
ATOM 1379 O O . ILE A 1 181 ? -11.545 -5.815 7.756 1.00 90.75 181 ILE A O 1
ATOM 1383 N N . ARG A 1 182 ? -10.276 -3.978 7.971 1.00 88.44 182 ARG A N 1
ATOM 1384 C CA . ARG A 1 182 ? -10.393 -3.916 9.439 1.00 88.44 182 ARG A CA 1
ATOM 1385 C C . ARG A 1 182 ? -11.814 -3.607 9.892 1.00 88.44 182 ARG A C 1
ATOM 1387 O O . ARG A 1 182 ? -12.314 -4.268 10.798 1.00 88.44 182 ARG A O 1
ATOM 1394 N N . GLY A 1 183 ? -12.464 -2.630 9.259 1.00 88.88 183 GLY A N 1
ATOM 1395 C CA . GLY A 1 183 ? -13.856 -2.290 9.547 1.00 88.88 183 GLY A CA 1
ATOM 1396 C C . GLY A 1 183 ? -14.795 -3.447 9.219 1.00 88.88 183 GLY A C 1
ATOM 1397 O O . GLY A 1 183 ? -15.662 -3.784 10.020 1.00 88.88 183 GLY A O 1
ATOM 1398 N N . GLY A 1 184 ? -14.568 -4.119 8.087 1.00 90.94 184 GLY A N 1
ATOM 1399 C CA . GLY A 1 184 ? -15.347 -5.284 7.695 1.00 90.94 184 GLY A CA 1
ATOM 1400 C C . GLY A 1 184 ? -15.160 -6.473 8.633 1.00 90.94 184 GLY A C 1
ATOM 1401 O O . GLY A 1 184 ? -16.137 -7.117 9.003 1.00 90.94 184 GLY A O 1
ATOM 1402 N N . TRP A 1 185 ? -13.927 -6.722 9.080 1.00 90.06 185 TRP A N 1
ATOM 1403 C CA . TRP A 1 185 ? -13.630 -7.760 10.065 1.00 90.06 185 TRP A CA 1
ATOM 1404 C C . TRP A 1 185 ? -14.285 -7.480 11.420 1.00 90.06 185 TRP A C 1
ATOM 1406 O O . TRP A 1 185 ? -14.935 -8.367 11.968 1.00 90.06 185 TRP A O 1
ATOM 1416 N N . SER A 1 186 ? -14.179 -6.246 11.929 1.00 88.69 186 SER A N 1
ATOM 1417 C CA . SER A 1 186 ? -14.862 -5.824 13.162 1.00 88.69 186 SER A CA 1
ATOM 1418 C C . SER A 1 186 ? -16.359 -6.127 13.070 1.00 88.69 186 SER A C 1
ATOM 1420 O O . SER A 1 186 ? -16.846 -6.902 13.882 1.00 88.69 186 SER A O 1
ATOM 1422 N N . LEU A 1 187 ? -17.045 -5.689 12.009 1.00 88.94 187 LEU A N 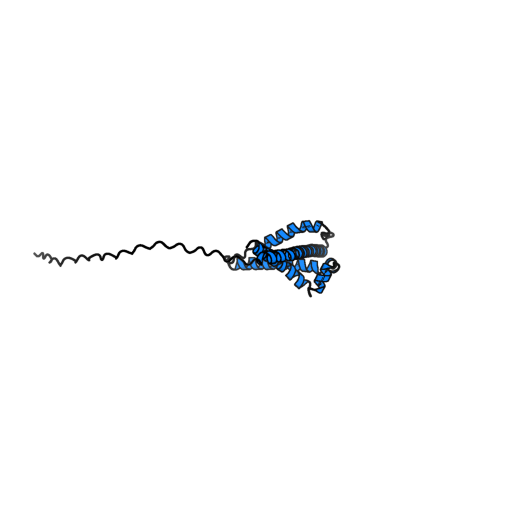1
ATO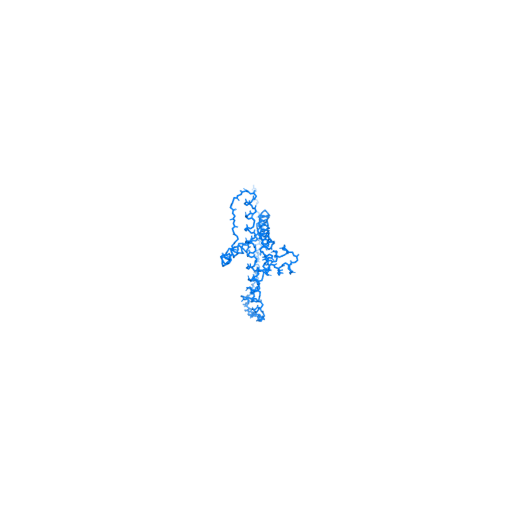M 1423 C CA . LEU A 1 187 ? -18.482 -5.930 11.801 1.00 88.94 187 LEU A CA 1
ATOM 1424 C C . LEU A 1 187 ? -18.897 -7.407 11.658 1.00 88.94 187 LEU A C 1
ATOM 1426 O O . LEU A 1 187 ? -20.079 -7.714 11.804 1.00 88.94 187 LEU A O 1
ATOM 1430 N N . LEU A 1 188 ? -17.970 -8.309 11.321 1.00 86.75 188 LEU A N 1
ATOM 1431 C CA . LEU A 1 188 ? -18.234 -9.751 11.225 1.00 86.75 188 LEU A CA 1
ATOM 1432 C C . LEU A 1 188 ? -17.997 -10.494 12.543 1.00 86.75 188 LEU A C 1
ATOM 1434 O O . LEU A 1 188 ? -18.559 -11.569 12.743 1.00 86.75 188 LEU A O 1
ATOM 1438 N N . THR A 1 189 ? -17.131 -9.959 13.403 1.00 83.38 189 THR A N 1
ATOM 1439 C CA . THR A 1 189 ? -16.748 -10.584 14.682 1.00 83.38 189 THR A CA 1
ATOM 1440 C C . THR A 1 189 ? -17.460 -9.993 15.898 1.00 83.38 189 THR A C 1
ATOM 1442 O O . THR A 1 189 ? -17.376 -10.556 16.989 1.00 83.38 189 THR A O 1
ATOM 1445 N N . GLU A 1 190 ? -18.149 -8.872 15.703 1.00 67.75 190 GLU A N 1
ATOM 1446 C CA . GLU A 1 190 ? -18.940 -8.127 16.683 1.00 67.75 190 GLU A CA 1
ATOM 1447 C C . GLU A 1 190 ? -20.440 -8.425 16.590 1.00 67.75 190 GLU A C 1
ATOM 1449 O O . GLU A 1 190 ? -21.087 -8.449 17.666 1.00 67.75 190 GLU A O 1
#

Sequence (190 aa):
MAVRSKSLGPTPQRSTRQRKPAVPPRRPFAPYPIVEPPARSGIGAPAGLMMILFGLPLWALGAKYTLDGVVIGINMLAAFLELPARVPAPTGWWNLLLIPIGLLFSYVESSVRLNLFGGPAQLLALLILLALTHGIDIYTTYLGISSLAAQSTGIGQVLNLFWWSPYVAAVVLTYLPELLIRGGWSLLTE

Radius of gyration: 35.97 Å; chains: 1; bounding box: 56×41×132 Å